Protein AF-A0A2V7V7Y6-F1 (afdb_monomer_lite)

Foldseek 3Di:
DDWQPACRVHWHFTKDKDWDWDQDPVRDTDIDIDIDTPDDTDDKDWDFDWDDVVPPLPDFQQQKWKAFQFQWWQQADLQRAGPPDTHGCPPHLNPRNDTDGQNPCLPPPDPSSVSQLGAFIKGFHPDDQDWDWGMKIAHPPVRDIDTDIDRARIWTKHQQNPQCQPDQDPPRDGGHGRSTIGTIRIYHGD

Radius of gyration: 17.43 Å; chains: 1; bounding box: 44×40×42 Å

Structure (mmCIF, N/CA/C/O backbone):
data_AF-A0A2V7V7Y6-F1
#
_entry.id   AF-A0A2V7V7Y6-F1
#
loop_
_atom_site.group_PDB
_atom_site.id
_atom_site.type_symbol
_atom_site.label_atom_id
_atom_site.label_alt_id
_atom_site.label_comp_id
_atom_site.label_asym_id
_atom_site.label_entity_id
_atom_site.label_seq_id
_atom_site.pdbx_PDB_ins_code
_atom_site.Cartn_x
_atom_site.Cartn_y
_atom_site.Cartn_z
_atom_site.occupancy
_atom_site.B_iso_or_equiv
_atom_site.auth_seq_id
_atom_site.auth_comp_id
_atom_site.auth_asym_id
_atom_site.auth_atom_id
_atom_site.pdbx_PDB_model_num
ATOM 1 N N . SER A 1 1 ? 6.329 14.271 -16.172 1.00 90.00 1 SER A N 1
ATOM 2 C CA . SER A 1 1 ? 7.284 13.216 -16.567 1.00 90.00 1 SER A CA 1
ATOM 3 C C . SER A 1 1 ? 8.603 13.475 -15.868 1.00 90.00 1 SER A C 1
ATOM 5 O O . SER A 1 1 ? 8.838 14.600 -15.442 1.00 90.00 1 SER A O 1
ATOM 7 N N . TYR A 1 2 ? 9.435 12.450 -15.736 1.00 97.00 2 TYR A N 1
ATOM 8 C CA . TYR A 1 2 ? 10.759 12.517 -15.129 1.00 97.00 2 TYR A CA 1
ATOM 9 C C . TYR A 1 2 ? 11.734 11.649 -15.934 1.00 97.00 2 TYR A C 1
ATOM 11 O O . TYR A 1 2 ? 11.319 10.694 -16.594 1.00 97.00 2 TYR A O 1
ATOM 19 N N . LEU A 1 3 ? 13.015 12.010 -15.919 1.00 98.25 3 LEU A N 1
ATOM 20 C CA . LEU A 1 3 ? 14.083 11.255 -16.560 1.00 98.25 3 LEU A CA 1
ATOM 21 C C . LEU A 1 3 ? 15.108 10.891 -15.491 1.00 98.25 3 LEU A C 1
ATOM 23 O O . LEU A 1 3 ? 15.910 11.743 -15.114 1.00 98.25 3 LEU A O 1
ATOM 27 N N . SER A 1 4 ? 15.072 9.640 -15.046 1.00 98.31 4 SER A N 1
ATOM 28 C CA . SER A 1 4 ? 16.100 9.087 -14.174 1.00 98.31 4 SER A CA 1
ATOM 29 C C . SER A 1 4 ? 17.333 8.783 -15.021 1.00 98.31 4 SER A C 1
ATOM 31 O O . SER A 1 4 ? 17.227 8.162 -16.089 1.00 98.31 4 SER A O 1
ATOM 33 N N . LYS A 1 5 ? 18.488 9.320 -14.630 1.00 98.38 5 LYS A N 1
ATOM 34 C CA . LYS A 1 5 ? 19.724 9.167 -15.412 1.00 98.38 5 LYS A CA 1
ATOM 35 C C . LYS A 1 5 ? 20.322 7.774 -15.207 1.00 98.38 5 LYS A C 1
ATOM 37 O O . LYS A 1 5 ? 20.123 7.153 -14.174 1.00 98.38 5 LYS A O 1
ATOM 42 N N . ASP A 1 6 ? 21.115 7.319 -16.176 1.00 98.56 6 ASP A N 1
ATOM 43 C CA . ASP A 1 6 ? 21.936 6.111 -16.014 1.00 98.56 6 ASP A CA 1
ATOM 44 C C . ASP A 1 6 ? 22.815 6.238 -14.759 1.00 98.56 6 ASP A C 1
ATOM 46 O O . ASP A 1 6 ? 23.549 7.220 -14.615 1.00 98.56 6 ASP A O 1
ATOM 50 N N . GLY A 1 7 ? 22.710 5.264 -13.855 1.00 98.25 7 GLY A N 1
ATOM 51 C CA . GLY A 1 7 ? 23.409 5.237 -12.571 1.00 98.25 7 GLY A CA 1
ATOM 52 C C . GLY A 1 7 ? 22.729 6.010 -11.435 1.00 98.25 7 GLY A C 1
ATOM 53 O O . GLY A 1 7 ? 23.297 6.070 -10.345 1.00 98.25 7 GLY A O 1
ATOM 54 N N . GLU A 1 8 ? 21.549 6.601 -11.640 1.00 98.50 8 GLU A N 1
ATOM 55 C CA . GLU A 1 8 ? 20.791 7.258 -10.568 1.00 98.50 8 GLU A CA 1
ATOM 56 C C . GLU A 1 8 ? 20.391 6.239 -9.493 1.00 98.50 8 GLU A C 1
ATOM 58 O O . GLU A 1 8 ? 19.834 5.189 -9.807 1.00 98.50 8 GLU A O 1
ATOM 63 N N . GLU A 1 9 ? 20.763 6.511 -8.237 1.00 97.94 9 GLU A N 1
ATOM 64 C CA . GLU A 1 9 ? 20.663 5.562 -7.111 1.00 97.94 9 GLU A CA 1
ATOM 65 C C . GLU A 1 9 ? 21.268 4.165 -7.404 1.00 97.94 9 GLU A C 1
ATOM 67 O O . GLU A 1 9 ? 20.937 3.178 -6.754 1.00 97.94 9 GLU A O 1
ATOM 72 N N . GLY A 1 10 ? 22.177 4.067 -8.386 1.00 98.38 10 GLY A N 1
ATOM 73 C CA . GLY A 1 10 ? 22.838 2.824 -8.795 1.00 98.38 10 GLY A CA 1
ATOM 74 C C . GLY A 1 10 ? 22.118 2.002 -9.874 1.00 98.38 10 GLY A C 1
ATOM 75 O O . GLY A 1 10 ? 22.662 0.982 -10.299 1.00 98.38 10 GLY A O 1
ATOM 76 N N . TYR A 1 11 ? 20.949 2.429 -10.363 1.00 98.44 11 TYR A N 1
ATOM 77 C CA . TYR A 1 11 ? 20.198 1.682 -11.379 1.00 98.44 11 TYR A CA 1
ATOM 78 C C . TYR A 1 11 ? 20.767 1.881 -12.795 1.00 98.44 11 TYR A C 1
ATOM 80 O O . TYR A 1 11 ? 21.106 3.003 -13.182 1.00 98.44 11 TYR A O 1
ATOM 88 N N . PRO A 1 12 ? 20.875 0.814 -13.611 1.00 98.44 12 PRO A N 1
ATOM 89 C CA . PRO A 1 12 ? 21.357 0.921 -14.981 1.00 98.44 12 PRO A CA 1
ATOM 90 C C . PRO A 1 12 ? 20.287 1.487 -15.920 1.00 98.44 12 PRO A C 1
ATOM 92 O O . PRO A 1 12 ? 19.101 1.189 -15.802 1.00 98.44 12 PRO A O 1
ATOM 95 N N . GLY A 1 13 ? 20.738 2.210 -16.938 1.00 98.25 13 GLY A N 1
ATOM 96 C CA . GLY A 1 13 ? 19.897 2.736 -18.004 1.00 98.25 13 GLY A CA 1
ATOM 97 C C . GLY A 1 13 ? 19.271 4.074 -17.652 1.00 98.25 13 GLY A C 1
ATOM 98 O O . GLY A 1 13 ? 19.031 4.414 -16.498 1.00 98.25 13 GLY A O 1
ATOM 99 N N . ARG A 1 14 ? 19.001 4.862 -18.684 1.00 98.38 14 ARG A N 1
ATOM 100 C CA . ARG A 1 14 ? 18.232 6.093 -18.552 1.00 98.38 14 ARG A CA 1
ATOM 101 C C . ARG A 1 14 ? 16.750 5.744 -18.664 1.00 98.38 14 ARG A C 1
ATOM 103 O O . ARG A 1 14 ? 16.278 5.393 -19.747 1.00 98.38 14 ARG A O 1
ATOM 110 N N . LEU A 1 15 ? 16.016 5.891 -17.566 1.00 98.62 15 LEU A N 1
ATOM 111 C CA . LEU A 1 15 ? 14.589 5.588 -17.479 1.00 98.62 15 LEU A CA 1
ATOM 112 C C . LEU A 1 15 ? 13.759 6.867 -17.640 1.00 98.62 15 LEU A C 1
ATOM 114 O O . LEU A 1 15 ? 13.799 7.766 -16.800 1.00 98.62 15 LEU A O 1
ATOM 118 N N . SER A 1 16 ? 12.964 6.954 -18.706 1.00 98.50 16 SER A N 1
ATOM 119 C CA . SER A 1 16 ? 11.926 7.980 -18.818 1.00 98.50 16 SER A CA 1
ATOM 120 C C . SER A 1 16 ? 10.637 7.456 -18.206 1.00 98.50 16 SER A C 1
ATOM 122 O O . SER A 1 16 ? 10.097 6.464 -18.689 1.00 98.50 16 SER A O 1
ATOM 124 N N . ALA A 1 17 ? 10.148 8.127 -17.165 1.00 98.25 17 ALA A N 1
ATOM 125 C CA . ALA A 1 17 ? 8.930 7.766 -16.455 1.00 98.25 17 ALA A CA 1
ATOM 126 C C . ALA A 1 17 ? 7.868 8.873 -16.552 1.00 98.25 17 ALA A C 1
ATOM 128 O O . ALA A 1 17 ? 8.150 10.080 -16.550 1.00 98.25 17 ALA A O 1
ATOM 129 N N . ARG A 1 18 ? 6.603 8.470 -16.610 1.00 98.25 18 ARG A N 1
ATOM 130 C CA . ARG A 1 18 ? 5.443 9.359 -16.584 1.00 98.25 18 ARG A CA 1
ATOM 131 C C . ARG A 1 18 ? 4.320 8.682 -15.817 1.00 98.25 18 ARG A C 1
ATOM 133 O O . ARG A 1 18 ? 3.982 7.546 -16.112 1.00 98.25 18 ARG A O 1
ATOM 140 N N . VAL A 1 19 ? 3.711 9.429 -14.906 1.00 98.06 19 VAL A N 1
ATOM 141 C CA . VAL A 1 19 ? 2.465 9.040 -14.247 1.00 98.06 19 VAL A CA 1
ATOM 142 C C . VAL A 1 19 ? 1.369 9.982 -14.723 1.00 98.06 19 VAL A C 1
ATOM 144 O O . VAL A 1 19 ? 1.588 11.197 -14.766 1.00 98.06 19 VAL A O 1
ATOM 147 N N . THR A 1 20 ? 0.227 9.428 -15.111 1.00 98.31 20 THR A N 1
ATOM 148 C CA . THR A 1 20 ? -0.980 10.195 -15.436 1.00 98.31 20 THR A CA 1
ATOM 149 C C . THR A 1 20 ? -1.992 9.980 -14.324 1.00 98.31 20 THR A C 1
ATOM 151 O O . THR A 1 20 ? -2.279 8.841 -13.978 1.00 98.31 20 THR A O 1
ATOM 154 N N . TYR A 1 21 ? -2.496 11.074 -13.759 1.00 98.19 21 TYR A N 1
ATOM 155 C CA . TYR A 1 21 ? -3.536 11.057 -12.736 1.00 98.19 21 TYR A CA 1
ATOM 156 C C . TYR A 1 21 ? -4.831 11.508 -13.401 1.00 98.19 21 TYR A C 1
ATOM 158 O O . TYR A 1 21 ? -4.884 12.624 -13.924 1.00 98.19 21 TYR A O 1
ATOM 166 N N . THR A 1 22 ? -5.854 10.659 -13.380 1.00 98.50 22 THR A N 1
ATOM 167 C CA . THR A 1 22 ? -7.158 10.962 -13.981 1.00 98.50 22 THR A CA 1
ATOM 168 C C . THR A 1 22 ? -8.236 10.860 -12.917 1.00 98.50 22 THR A C 1
ATOM 170 O O . THR A 1 22 ? -8.391 9.809 -12.308 1.00 98.50 22 THR A O 1
ATOM 173 N N . LEU A 1 23 ? -8.986 11.942 -12.711 1.00 98.44 23 LEU A N 1
ATOM 174 C CA . LEU A 1 23 ? -10.219 11.940 -11.927 1.00 98.44 23 LEU A CA 1
ATOM 175 C C . LEU A 1 23 ? -11.398 12.040 -12.895 1.00 98.44 23 LEU A C 1
ATOM 177 O O . LEU A 1 23 ? -11.364 12.878 -13.799 1.00 98.44 23 LEU A O 1
ATOM 181 N N . ASN A 1 24 ? -12.414 11.198 -12.725 1.00 96.56 24 ASN A N 1
ATOM 182 C CA . ASN A 1 24 ? -13.601 11.194 -13.581 1.00 96.56 24 ASN A CA 1
ATOM 183 C C . ASN A 1 24 ? -14.905 11.387 -12.785 1.00 96.56 24 ASN A C 1
ATOM 185 O O . ASN A 1 24 ? -14.905 11.371 -11.557 1.00 96.56 24 ASN A O 1
ATOM 189 N N . ASP A 1 25 ? -16.024 11.539 -13.499 1.00 97.62 25 ASP A N 1
ATOM 190 C CA . ASP A 1 25 ? -17.352 11.811 -12.921 1.00 97.62 25 ASP A CA 1
ATOM 191 C C . ASP A 1 25 ? -17.973 10.615 -12.166 1.00 97.62 25 ASP A C 1
ATOM 193 O O . ASP A 1 25 ? -19.108 10.698 -11.698 1.00 97.62 25 ASP A O 1
ATOM 197 N N . ARG A 1 26 ? -17.257 9.488 -12.064 1.00 97.06 26 ARG A N 1
ATOM 198 C CA . ARG A 1 26 ? -17.642 8.312 -11.265 1.00 97.06 26 ARG A CA 1
ATOM 199 C C . ARG A 1 26 ? -16.878 8.241 -9.938 1.00 97.06 26 ARG A C 1
ATOM 201 O O . ARG A 1 26 ? -16.880 7.191 -9.306 1.00 97.06 26 ARG A O 1
ATOM 208 N N . ASP A 1 27 ? -16.214 9.331 -9.546 1.00 96.44 27 ASP A N 1
ATOM 209 C CA . ASP A 1 27 ? -15.365 9.433 -8.351 1.00 96.44 27 ASP A CA 1
ATOM 210 C C . ASP A 1 27 ? -14.172 8.456 -8.347 1.00 96.44 27 ASP A C 1
ATOM 212 O O . ASP A 1 27 ? -13.637 8.092 -7.299 1.00 96.44 27 ASP A O 1
ATOM 216 N N . GLU A 1 28 ? -13.707 8.048 -9.531 1.00 97.69 28 GLU A N 1
ATOM 217 C CA . GLU A 1 28 ? -12.543 7.175 -9.679 1.00 97.69 28 GLU A CA 1
ATOM 218 C C . GLU A 1 28 ? -11.280 8.019 -9.899 1.00 97.69 28 GLU A C 1
ATOM 220 O O . GLU A 1 28 ? -11.209 8.821 -10.836 1.00 97.69 28 GLU A O 1
ATOM 225 N N . LEU A 1 29 ? -10.263 7.804 -9.061 1.00 98.31 29 LEU A N 1
ATOM 226 C CA . LEU A 1 29 ? -8.918 8.341 -9.253 1.00 98.31 29 LEU A CA 1
ATOM 227 C C . LEU A 1 29 ? -8.005 7.242 -9.808 1.00 98.31 29 LEU A C 1
ATOM 229 O O . LEU A 1 29 ? -7.625 6.323 -9.085 1.00 98.31 29 LEU A O 1
ATOM 233 N N . ALA A 1 30 ? -7.657 7.346 -11.088 1.00 97.94 30 ALA A N 1
ATOM 234 C CA . ALA A 1 30 ? -6.786 6.405 -11.783 1.00 97.94 30 ALA A CA 1
ATOM 235 C C . ALA A 1 30 ? -5.340 6.915 -11.860 1.00 97.94 30 ALA A C 1
ATOM 237 O O . ALA A 1 30 ? -5.102 8.115 -12.046 1.00 97.94 30 ALA A O 1
ATOM 238 N N . PHE A 1 31 ? -4.391 5.982 -11.763 1.00 98.00 31 PHE A N 1
ATOM 239 C CA . PHE A 1 31 ? -2.954 6.226 -11.865 1.00 98.00 31 PHE A CA 1
ATOM 240 C C . PHE A 1 31 ? -2.370 5.325 -12.954 1.00 98.00 31 PHE A C 1
ATOM 242 O O . PHE A 1 31 ? -2.239 4.119 -12.761 1.00 98.00 31 PHE A O 1
ATOM 249 N N . ASP A 1 32 ? -2.002 5.908 -14.092 1.00 98.12 32 ASP A N 1
ATOM 250 C CA . ASP A 1 32 ? -1.368 5.169 -15.185 1.00 98.12 32 ASP A CA 1
ATOM 251 C C . ASP A 1 32 ? 0.138 5.433 -15.200 1.00 98.12 32 ASP A C 1
ATOM 253 O O . ASP A 1 32 ? 0.585 6.564 -15.437 1.00 98.12 32 ASP A O 1
ATOM 257 N N . TYR A 1 33 ? 0.922 4.380 -14.978 1.00 98.06 33 TYR A N 1
ATOM 258 C CA . TYR A 1 33 ? 2.381 4.420 -14.972 1.00 98.06 33 TYR A CA 1
ATOM 259 C C . TYR A 1 33 ? 2.937 4.003 -16.331 1.00 98.06 33 TYR A C 1
ATOM 261 O O . TYR A 1 33 ? 2.632 2.937 -16.856 1.00 98.06 33 TYR A O 1
ATOM 269 N N . PHE A 1 34 ? 3.803 4.839 -16.894 1.00 98.00 34 PHE A N 1
ATOM 270 C CA . PHE A 1 34 ? 4.522 4.556 -18.129 1.00 98.00 34 PHE A CA 1
ATOM 271 C C . PHE A 1 34 ? 6.010 4.735 -17.891 1.00 98.00 34 PHE A C 1
ATOM 273 O O . PHE A 1 34 ? 6.430 5.789 -17.407 1.00 98.00 34 PHE A O 1
ATOM 280 N N . ALA A 1 35 ? 6.806 3.744 -18.280 1.00 97.94 35 ALA A N 1
ATOM 281 C CA . ALA A 1 35 ? 8.252 3.825 -18.198 1.00 97.94 35 ALA A CA 1
ATOM 282 C C . ALA A 1 35 ? 8.922 3.162 -19.410 1.00 97.94 35 ALA A C 1
ATOM 284 O O . ALA A 1 35 ? 8.478 2.120 -19.886 1.00 97.94 35 ALA A O 1
ATOM 285 N N . THR A 1 36 ? 9.996 3.769 -19.912 1.00 98.19 36 THR A N 1
ATOM 286 C CA . THR A 1 36 ? 10.846 3.211 -20.977 1.00 98.19 36 THR A CA 1
ATOM 287 C C . THR A 1 36 ? 12.310 3.435 -20.635 1.00 98.19 36 THR A C 1
ATOM 289 O O . THR A 1 36 ? 12.661 4.521 -20.172 1.00 98.19 36 THR A O 1
ATOM 292 N N . THR A 1 37 ? 13.160 2.450 -20.905 1.00 98.50 37 THR A N 1
ATOM 293 C CA . THR A 1 37 ? 14.597 2.471 -20.592 1.00 98.50 37 THR A CA 1
ATOM 294 C C . THR A 1 37 ? 15.430 2.087 -21.815 1.00 98.50 37 THR A C 1
ATOM 296 O O . THR A 1 37 ? 14.940 1.389 -22.703 1.00 98.50 37 THR A O 1
ATOM 299 N N . ASP A 1 38 ? 16.687 2.532 -21.865 1.00 98.31 38 ASP A N 1
ATOM 300 C CA . ASP A 1 38 ? 17.665 2.141 -22.891 1.00 98.31 38 ASP A CA 1
ATOM 301 C C . ASP A 1 38 ? 18.598 0.989 -22.474 1.00 98.31 38 ASP A C 1
ATOM 303 O O . ASP A 1 38 ? 19.384 0.509 -23.293 1.00 98.31 38 ASP A O 1
ATOM 307 N N . LYS A 1 39 ? 18.480 0.491 -21.237 1.00 98.44 39 LYS A N 1
ATOM 308 C CA . LYS A 1 39 ? 19.145 -0.732 -20.756 1.00 98.44 39 LYS A CA 1
ATOM 309 C C . LYS A 1 39 ? 18.188 -1.565 -19.906 1.00 98.44 39 LYS A C 1
ATOM 311 O O . LYS A 1 39 ? 17.261 -1.023 -19.310 1.00 98.44 39 LYS A O 1
ATOM 316 N N . ALA A 1 40 ? 18.435 -2.872 -19.816 1.00 98.50 40 ALA A N 1
ATOM 317 C CA . ALA A 1 40 ? 17.709 -3.731 -18.884 1.00 98.50 40 ALA A CA 1
ATOM 318 C C . ALA A 1 40 ? 17.870 -3.200 -17.450 1.00 98.50 40 ALA A C 1
ATOM 320 O O . ALA A 1 40 ? 18.994 -2.997 -16.993 1.00 98.50 40 ALA A O 1
ATOM 321 N N . THR A 1 41 ? 16.747 -2.953 -16.778 1.00 98.38 41 THR A N 1
ATOM 322 C CA . THR A 1 41 ? 16.692 -2.392 -15.427 1.00 98.38 41 THR A CA 1
ATOM 323 C C . THR A 1 41 ? 15.390 -2.834 -14.760 1.00 98.38 41 THR A C 1
ATOM 325 O O . THR A 1 41 ? 14.375 -2.939 -15.459 1.00 98.38 41 THR A O 1
ATOM 328 N N . PRO A 1 42 ? 15.385 -3.143 -13.455 1.00 97.88 42 PRO A N 1
ATOM 329 C CA . PRO A 1 42 ? 14.142 -3.380 -12.737 1.00 97.88 42 PRO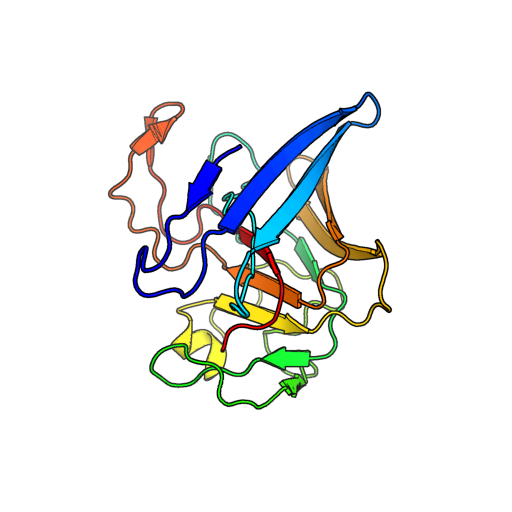 A CA 1
ATOM 330 C C . PRO A 1 42 ? 13.345 -2.075 -12.620 1.00 97.88 42 PRO A C 1
ATOM 332 O O . PRO A 1 42 ? 13.908 -0.997 -12.438 1.00 97.88 42 PRO A O 1
ATOM 335 N N . VAL A 1 43 ? 12.020 -2.171 -12.719 1.00 98.12 43 VAL A N 1
ATOM 336 C CA . VAL A 1 43 ? 11.101 -1.044 -12.525 1.00 98.12 43 VAL A CA 1
ATOM 337 C C . VAL A 1 43 ? 9.888 -1.560 -11.767 1.00 98.12 43 VAL A C 1
ATOM 339 O O . VAL A 1 43 ? 9.234 -2.492 -12.223 1.00 98.12 43 VAL A O 1
ATOM 342 N N . ASN A 1 44 ? 9.588 -0.941 -10.631 1.00 98.12 44 ASN A N 1
ATOM 343 C CA . ASN A 1 44 ? 8.396 -1.21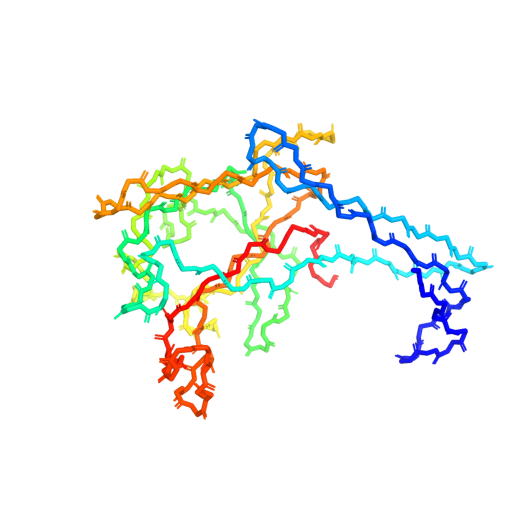8 -9.841 1.00 98.12 44 ASN A CA 1
ATOM 344 C C . ASN A 1 44 ? 7.900 0.117 -9.276 1.00 98.12 44 ASN A C 1
ATOM 346 O O . ASN A 1 44 ? 8.574 0.726 -8.446 1.00 98.12 44 ASN A O 1
ATOM 350 N N . LEU A 1 45 ? 6.799 0.640 -9.815 1.00 98.19 45 LEU A N 1
ATOM 351 C CA . LEU A 1 45 ? 6.282 1.968 -9.480 1.00 98.19 45 LEU A CA 1
ATOM 352 C C . LEU A 1 45 ? 4.955 1.820 -8.749 1.00 98.19 45 LEU A C 1
ATOM 354 O O . LEU A 1 45 ? 4.115 1.026 -9.152 1.00 98.19 45 LEU A O 1
ATOM 358 N N . THR A 1 46 ? 4.754 2.626 -7.711 1.00 98.44 46 THR A N 1
ATOM 359 C CA . THR A 1 46 ? 3.532 2.594 -6.904 1.00 98.44 46 THR A CA 1
ATOM 360 C C . THR A 1 46 ? 3.155 3.990 -6.407 1.00 98.44 46 THR A C 1
ATOM 362 O O . THR A 1 46 ? 3.743 5.001 -6.814 1.00 98.44 46 THR A O 1
ATOM 365 N N . GLN A 1 47 ? 2.137 4.075 -5.557 1.00 97.50 47 GLN A N 1
ATOM 366 C CA . GLN A 1 47 ? 1.705 5.291 -4.888 1.00 97.50 47 GLN A CA 1
ATOM 367 C C . GLN A 1 47 ? 1.600 5.040 -3.382 1.00 97.50 47 GLN A C 1
ATOM 369 O O . GLN A 1 47 ? 0.852 4.179 -2.936 1.00 97.50 47 GLN A O 1
ATOM 374 N N . HIS A 1 48 ? 2.319 5.840 -2.594 1.00 98.06 48 HIS A N 1
ATOM 375 C CA . HIS A 1 48 ? 2.435 5.646 -1.147 1.00 98.06 48 HIS A CA 1
ATOM 376 C C . HIS A 1 48 ? 1.513 6.596 -0.347 1.00 98.06 48 HIS A C 1
ATOM 378 O O . HIS A 1 48 ? 1.934 7.258 0.609 1.00 98.06 48 HIS A O 1
ATOM 384 N N . SER A 1 49 ? 0.247 6.737 -0.758 1.00 97.75 49 SER A N 1
ATOM 385 C CA . SER A 1 49 ? -0.744 7.507 0.009 1.00 97.75 49 SER A CA 1
ATOM 386 C C . SER A 1 49 ? -1.108 6.792 1.291 1.00 97.75 49 SER A C 1
ATOM 388 O O . SER A 1 49 ? -1.418 5.605 1.298 1.00 97.75 49 SER A O 1
ATOM 390 N N . TYR A 1 50 ? -1.205 7.585 2.351 1.00 97.88 50 TYR A N 1
ATOM 391 C CA . TYR A 1 50 ? -1.848 7.177 3.583 1.00 97.88 50 TYR A CA 1
ATOM 392 C C . TYR A 1 50 ? -3.319 7.573 3.532 1.00 97.88 50 TYR A C 1
ATOM 394 O O . TYR A 1 50 ? -3.656 8.758 3.446 1.00 97.88 50 TYR A O 1
ATOM 402 N N . PHE A 1 51 ? -4.195 6.583 3.625 1.00 98.25 51 PHE A N 1
ATOM 403 C CA . PHE A 1 51 ? -5.634 6.768 3.699 1.00 98.25 51 PHE A CA 1
ATOM 404 C C . PHE A 1 51 ? -6.116 6.734 5.149 1.00 98.25 51 PHE A C 1
ATOM 406 O O . PHE A 1 51 ? -5.625 5.977 5.984 1.00 98.25 51 PHE A O 1
ATOM 413 N N . ASN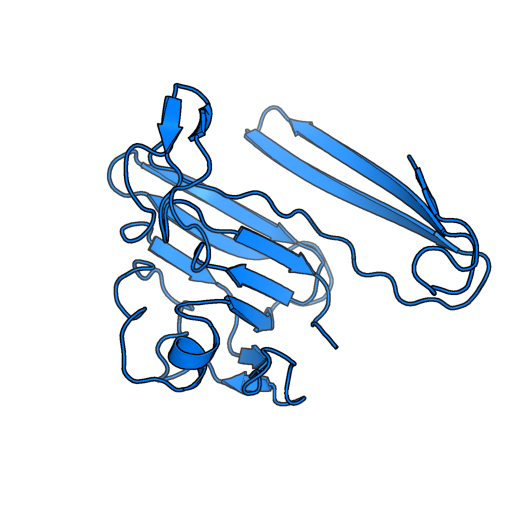 A 1 52 ? -7.122 7.558 5.436 1.00 98.00 52 ASN A N 1
ATOM 414 C CA . ASN A 1 52 ? -7.921 7.493 6.654 1.00 98.00 52 ASN A CA 1
ATOM 415 C C . ASN A 1 52 ? -9.341 7.966 6.322 1.00 98.00 52 ASN A C 1
ATOM 417 O O . ASN A 1 52 ? -9.608 9.167 6.213 1.00 98.00 52 ASN A O 1
ATOM 421 N N . LEU A 1 53 ? -10.253 7.010 6.137 1.00 98.12 53 LEU A N 1
ATOM 422 C CA . LEU A 1 53 ? -11.604 7.302 5.646 1.00 98.12 53 LEU A CA 1
ATOM 423 C C . LEU A 1 53 ? -12.534 7.926 6.703 1.00 98.12 53 LEU A C 1
ATOM 425 O O . LEU A 1 53 ? -13.610 8.393 6.342 1.00 98.12 53 LEU A O 1
ATOM 429 N N . VAL A 1 54 ? -12.118 8.040 7.974 1.00 96.00 54 VAL A N 1
ATOM 430 C CA . VAL A 1 54 ? -12.871 8.844 8.963 1.00 96.00 54 VAL A CA 1
ATOM 431 C C . VAL A 1 54 ? -12.868 10.324 8.549 1.00 96.00 54 VAL A C 1
ATOM 433 O O . VAL A 1 54 ? -13.827 11.067 8.788 1.00 96.00 54 VAL A O 1
ATOM 436 N N . GLY A 1 55 ? -11.815 10.744 7.840 1.00 88.50 55 GLY A N 1
ATOM 437 C CA . GLY A 1 55 ? -11.599 12.108 7.375 1.00 88.50 55 GLY A CA 1
ATOM 438 C C . GLY A 1 55 ? -10.867 12.963 8.410 1.00 88.50 55 GLY A C 1
ATOM 439 O O . GLY A 1 55 ? -11.122 12.873 9.612 1.00 88.50 55 GLY A O 1
ATOM 440 N N . ASP A 1 56 ? -9.949 13.806 7.925 1.00 87.00 56 ASP A N 1
ATOM 441 C CA . ASP A 1 56 ? -9.121 14.717 8.738 1.00 87.00 56 ASP A CA 1
ATOM 442 C C . ASP A 1 56 ? -8.338 14.010 9.864 1.00 87.00 56 ASP A C 1
ATOM 444 O O . ASP A 1 56 ? -8.068 14.605 10.901 1.00 87.00 56 ASP A O 1
ATOM 448 N N . ALA A 1 57 ? -8.019 12.719 9.695 1.00 89.94 57 ALA A N 1
ATOM 449 C CA . ALA A 1 57 ? -7.271 11.909 10.663 1.00 89.94 57 ALA A CA 1
ATOM 450 C C . ALA A 1 57 ? -7.749 12.086 12.124 1.00 89.94 57 ALA A C 1
ATOM 452 O O . ALA A 1 57 ? -6.950 12.190 13.058 1.00 89.94 57 ALA A O 1
ATOM 453 N N . LYS A 1 58 ? -9.074 12.175 12.328 1.00 90.81 58 LYS A N 1
ATOM 454 C CA . LYS A 1 58 ? -9.684 12.439 13.647 1.00 90.81 58 LYS A CA 1
ATOM 455 C C . LYS A 1 58 ? -9.408 11.333 14.670 1.00 90.81 58 LYS A C 1
ATOM 457 O O . LYS A 1 58 ? -9.415 11.605 15.869 1.00 90.81 58 LYS A O 1
ATOM 462 N N . ARG A 1 59 ? -9.176 10.110 14.195 1.00 94.81 59 ARG A N 1
ATOM 463 C CA . ARG A 1 59 ? -8.840 8.907 14.966 1.00 94.81 59 ARG A CA 1
ATOM 464 C C . ARG A 1 59 ? -8.007 7.956 14.101 1.00 94.81 59 ARG A C 1
ATOM 466 O O . ARG A 1 59 ? -7.835 8.219 12.911 1.00 94.81 59 ARG A O 1
ATOM 473 N N . ASP A 1 60 ? -7.502 6.888 14.708 1.00 97.44 60 ASP A N 1
ATOM 474 C CA . ASP A 1 60 ? -6.796 5.810 14.011 1.00 97.44 60 ASP A CA 1
ATOM 475 C C . ASP A 1 60 ? -7.681 5.058 12.998 1.00 97.44 60 ASP A C 1
ATOM 477 O O . ASP A 1 60 ? -8.881 5.313 12.876 1.00 97.44 60 ASP A O 1
ATOM 481 N N . VAL A 1 61 ? -7.054 4.153 12.244 1.00 98.44 61 VAL A N 1
ATOM 482 C CA . VAL A 1 61 ? -7.697 3.362 11.184 1.00 98.44 61 VAL A CA 1
ATOM 483 C C . VAL A 1 61 ? -8.115 1.958 11.627 1.00 98.44 61 VAL A C 1
ATOM 485 O O . VAL A 1 61 ? -8.405 1.103 10.796 1.00 98.44 61 VAL A O 1
ATOM 488 N N . LEU A 1 62 ? -8.104 1.668 12.931 1.00 98.62 62 LEU A N 1
ATOM 489 C CA . LEU A 1 62 ? -8.245 0.291 13.414 1.00 98.62 62 LEU A CA 1
ATOM 490 C C . LEU A 1 62 ? -9.656 -0.283 13.233 1.00 98.62 62 LEU A C 1
ATOM 492 O O . LEU A 1 62 ? -9.794 -1.501 13.127 1.00 98.62 62 LEU A O 1
ATOM 496 N N . ASP A 1 63 ? -10.669 0.578 13.147 1.00 98.62 63 ASP A N 1
ATOM 497 C CA . ASP A 1 63 ? -12.066 0.188 12.914 1.00 98.62 63 ASP A CA 1
ATOM 498 C C . ASP A 1 63 ? -12.419 0.069 11.420 1.00 98.62 63 ASP A C 1
ATOM 500 O O . ASP A 1 63 ? -13.530 -0.343 11.091 1.00 98.62 63 ASP A O 1
ATOM 504 N N . HIS A 1 64 ? -11.515 0.431 10.500 1.00 98.88 64 HIS A N 1
ATOM 505 C CA . HIS A 1 64 ? -11.747 0.220 9.071 1.00 98.88 64 HIS A CA 1
ATOM 506 C C . HIS A 1 64 ? -11.797 -1.273 8.769 1.00 98.88 64 HIS A C 1
ATOM 508 O O . HIS A 1 64 ? -10.890 -2.014 9.140 1.00 98.88 64 HIS A O 1
ATOM 514 N N . GLU A 1 65 ? -12.829 -1.707 8.057 1.00 98.94 65 GLU A N 1
ATOM 515 C CA . GLU A 1 65 ? -12.977 -3.082 7.596 1.00 98.94 65 GLU A CA 1
ATOM 516 C C . GLU A 1 65 ? -12.255 -3.254 6.264 1.00 98.94 65 GLU A C 1
ATOM 518 O O . GLU A 1 65 ? -12.618 -2.631 5.266 1.00 98.94 65 GLU A O 1
ATOM 523 N N . LEU A 1 66 ? -11.230 -4.100 6.255 1.00 98.94 66 LEU A N 1
ATOM 524 C CA . LEU A 1 66 ? -10.400 -4.400 5.099 1.00 98.94 66 LEU A CA 1
ATOM 525 C C . LEU A 1 66 ? -10.781 -5.760 4.512 1.00 98.94 66 LEU A C 1
ATOM 527 O O . LEU A 1 66 ? -10.959 -6.738 5.239 1.00 98.94 66 LEU A O 1
ATOM 531 N N . LEU A 1 67 ? -10.856 -5.810 3.188 1.00 98.88 67 LEU A N 1
ATOM 532 C CA . LEU A 1 67 ? -10.871 -7.020 2.380 1.00 98.88 67 LEU A CA 1
ATOM 533 C C . LEU A 1 67 ? -9.725 -6.948 1.369 1.00 98.88 67 LEU A C 1
ATOM 535 O O . LEU A 1 67 ? -9.545 -5.909 0.734 1.00 98.88 67 LEU A O 1
ATOM 539 N N . ILE A 1 68 ? -8.995 -8.048 1.189 1.00 98.88 68 ILE A N 1
ATOM 540 C CA . ILE A 1 68 ? -7.977 -8.217 0.142 1.00 98.88 68 ILE A CA 1
ATOM 541 C C . ILE A 1 68 ? -8.226 -9.552 -0.567 1.00 98.88 68 ILE A C 1
ATOM 543 O O . ILE A 1 68 ? -8.330 -10.589 0.093 1.00 98.88 68 ILE A O 1
ATOM 547 N N . ASP A 1 69 ? -8.298 -9.540 -1.901 1.00 98.00 69 ASP A N 1
ATOM 548 C CA . ASP A 1 69 ? -8.426 -10.761 -2.712 1.00 98.00 69 ASP A CA 1
ATOM 549 C C . ASP A 1 69 ? -7.062 -11.446 -2.907 1.00 98.00 69 ASP A C 1
ATOM 551 O O . ASP A 1 69 ? -6.445 -11.396 -3.974 1.00 98.00 69 ASP A O 1
ATOM 555 N N . ALA A 1 70 ? -6.569 -12.056 -1.829 1.00 98.62 70 ALA A N 1
ATOM 556 C CA . ALA A 1 70 ? -5.290 -12.751 -1.796 1.00 98.62 70 ALA A CA 1
ATOM 557 C C . ALA A 1 70 ? -5.350 -13.993 -0.900 1.00 98.62 70 ALA A C 1
ATOM 559 O O . ALA A 1 70 ? -5.715 -13.915 0.273 1.00 98.62 70 ALA A O 1
ATOM 560 N N . ASP A 1 71 ? -4.928 -15.143 -1.431 1.00 98.75 71 ASP A N 1
ATOM 561 C CA . ASP A 1 71 ? -4.760 -16.375 -0.649 1.00 98.75 71 ASP A CA 1
ATOM 562 C C . ASP A 1 71 ? -3.367 -16.505 -0.018 1.00 98.75 71 ASP A C 1
ATOM 564 O O . ASP A 1 71 ? -3.138 -17.389 0.817 1.00 98.75 71 ASP A O 1
ATOM 568 N N . ARG A 1 72 ? -2.414 -15.655 -0.421 1.00 98.81 72 ARG A N 1
ATOM 569 C CA . ARG A 1 72 ? -1.018 -15.715 0.023 1.00 98.81 72 ARG A CA 1
ATOM 570 C C . ARG A 1 72 ? -0.423 -14.330 0.247 1.00 98.81 72 ARG A C 1
ATOM 572 O O . ARG A 1 72 ? -0.919 -13.337 -0.272 1.00 98.81 72 ARG A O 1
ATOM 579 N N . PHE A 1 73 ? 0.682 -14.286 0.974 1.00 98.81 73 PHE A N 1
ATOM 580 C CA . PHE A 1 73 ? 1.517 -13.101 1.149 1.00 98.81 73 PHE A CA 1
ATOM 581 C C . PHE A 1 73 ? 2.999 -13.487 1.070 1.00 98.81 73 PHE A C 1
ATOM 583 O O . PHE A 1 73 ? 3.357 -14.658 1.225 1.00 98.81 73 PHE A O 1
ATOM 590 N N . THR A 1 74 ? 3.871 -12.518 0.811 1.00 98.50 74 THR A N 1
ATOM 591 C CA . THR A 1 74 ? 5.325 -12.723 0.846 1.00 98.50 74 THR A CA 1
ATOM 592 C C . THR A 1 74 ? 5.804 -12.665 2.292 1.00 98.50 74 THR A C 1
ATOM 594 O O . THR A 1 74 ? 5.817 -11.591 2.894 1.00 98.50 74 THR A O 1
ATOM 597 N N . ALA A 1 75 ? 6.187 -13.808 2.863 1.00 98.06 75 ALA A N 1
ATOM 598 C CA . ALA A 1 75 ? 6.692 -13.847 4.230 1.00 98.06 75 ALA A CA 1
ATOM 599 C C . ALA A 1 75 ? 8.054 -13.151 4.309 1.00 98.06 75 ALA A C 1
ATOM 601 O O . ALA A 1 75 ? 8.952 -13.470 3.527 1.00 98.06 75 ALA A O 1
ATOM 602 N N . VAL A 1 76 ? 8.217 -12.242 5.265 1.00 98.06 76 VAL A N 1
ATOM 603 C CA . VAL A 1 76 ? 9.437 -11.443 5.445 1.00 98.06 76 VAL A CA 1
ATOM 604 C C . VAL A 1 76 ? 10.285 -11.967 6.587 1.00 98.06 76 VAL A C 1
ATOM 606 O O . VAL A 1 76 ? 9.745 -12.598 7.495 1.00 98.06 76 VAL A O 1
ATOM 609 N N . ASP A 1 77 ? 11.591 -11.715 6.561 1.00 96.31 77 ASP A N 1
ATOM 610 C CA . ASP A 1 77 ? 12.547 -12.039 7.618 1.00 96.31 77 ASP A CA 1
ATOM 611 C C . ASP A 1 77 ? 12.620 -10.963 8.726 1.00 96.31 77 ASP A C 1
ATOM 613 O O . ASP A 1 77 ? 11.788 -10.059 8.810 1.00 96.31 77 ASP A O 1
ATOM 617 N N . ALA A 1 78 ? 13.596 -11.071 9.636 1.00 94.69 78 ALA A N 1
ATOM 618 C CA . ALA A 1 78 ? 13.767 -10.119 10.739 1.00 94.69 78 ALA A CA 1
ATOM 619 C C . ALA A 1 78 ? 14.163 -8.694 10.294 1.00 94.69 78 ALA A C 1
ATOM 621 O O . ALA A 1 78 ? 14.116 -7.777 11.111 1.00 94.69 78 ALA A O 1
ATOM 622 N N . THR A 1 79 ? 14.551 -8.519 9.031 1.00 93.06 79 THR A N 1
ATOM 623 C CA . THR A 1 79 ? 14.909 -7.243 8.400 1.00 93.06 79 THR A CA 1
ATOM 624 C C . THR A 1 79 ? 13.840 -6.731 7.433 1.00 93.06 79 THR A C 1
ATOM 626 O O . THR A 1 79 ? 14.078 -5.741 6.751 1.00 93.06 79 THR A O 1
ATOM 629 N N . LEU A 1 80 ? 12.657 -7.362 7.414 1.00 92.25 80 LEU A N 1
ATOM 630 C CA . LEU A 1 80 ? 11.542 -7.073 6.501 1.00 92.25 80 LEU A CA 1
ATOM 631 C C . LEU A 1 80 ? 11.824 -7.397 5.024 1.00 92.25 80 LEU A C 1
ATOM 633 O O . LEU A 1 80 ? 11.076 -6.969 4.148 1.00 92.25 80 LEU A O 1
ATOM 637 N N . ILE A 1 81 ? 12.846 -8.210 4.741 1.00 95.25 81 ILE A N 1
ATOM 638 C CA . ILE A 1 81 ? 13.128 -8.687 3.385 1.00 95.25 81 ILE A CA 1
ATOM 639 C C . ILE A 1 81 ? 12.335 -9.973 3.121 1.00 95.25 81 ILE A C 1
ATOM 641 O O . ILE A 1 81 ? 12.324 -10.864 3.982 1.00 95.25 81 ILE A O 1
ATOM 645 N N . PRO A 1 82 ? 11.643 -10.108 1.974 1.00 95.19 82 PRO A N 1
ATOM 646 C CA . PRO A 1 82 ? 10.966 -11.345 1.612 1.00 95.19 82 PRO A CA 1
ATOM 647 C C . PRO A 1 82 ? 11.899 -12.555 1.619 1.00 95.19 82 PRO A C 1
ATOM 649 O O . PRO A 1 82 ? 12.987 -12.563 1.065 1.00 95.19 82 PRO A O 1
ATOM 652 N N . THR A 1 83 ? 11.430 -13.641 2.216 1.00 95.44 83 THR A N 1
ATOM 653 C CA . THR A 1 83 ? 12.165 -14.913 2.320 1.00 95.44 83 THR A CA 1
ATOM 654 C C . THR A 1 83 ? 12.125 -15.748 1.032 1.00 95.44 83 THR A C 1
ATOM 656 O O . THR A 1 83 ? 12.635 -16.866 1.003 1.00 95.44 83 THR A O 1
ATOM 659 N N . GLY A 1 84 ? 11.431 -15.265 -0.006 1.00 95.19 84 GLY A N 1
ATOM 660 C CA . GLY A 1 84 ? 11.042 -16.036 -1.193 1.00 95.19 84 GLY A CA 1
ATOM 661 C C . GLY A 1 84 ? 9.840 -16.971 -0.980 1.00 95.19 84 GLY A C 1
ATOM 662 O O . GLY A 1 84 ? 9.370 -17.604 -1.926 1.00 95.19 84 GLY A O 1
ATOM 663 N N . VAL A 1 85 ? 9.304 -17.067 0.244 1.00 97.62 85 VAL A N 1
ATOM 664 C CA . VAL A 1 85 ? 8.145 -17.916 0.558 1.00 97.62 85 VAL A CA 1
ATOM 665 C C . VAL A 1 85 ? 6.837 -17.150 0.361 1.00 97.62 85 VAL A C 1
ATOM 667 O O . VAL A 1 85 ? 6.587 -16.137 1.014 1.00 97.62 85 VAL A O 1
ATOM 670 N N . LEU A 1 86 ? 5.957 -17.697 -0.483 1.00 98.31 86 LEU A N 1
ATOM 671 C CA . LEU A 1 86 ? 4.561 -17.264 -0.597 1.00 98.31 86 LEU A CA 1
ATOM 672 C C . LEU A 1 86 ? 3.702 -18.054 0.399 1.00 98.31 86 LEU A C 1
ATOM 674 O O . LEU A 1 86 ? 3.216 -19.146 0.085 1.00 98.31 86 LEU A O 1
ATOM 678 N N . ALA A 1 87 ? 3.561 -17.527 1.613 1.00 98.50 87 ALA A N 1
ATOM 679 C CA . ALA A 1 87 ? 2.858 -18.182 2.711 1.00 98.50 87 ALA A CA 1
ATOM 680 C C . ALA A 1 87 ? 1.332 -18.019 2.575 1.00 98.50 87 ALA A C 1
ATOM 682 O O . ALA A 1 87 ? 0.875 -16.967 2.127 1.00 98.50 87 ALA A O 1
ATOM 683 N N . PRO A 1 88 ? 0.522 -19.032 2.939 1.00 98.69 88 PRO A N 1
ATOM 684 C CA . PRO A 1 88 ? -0.933 -18.916 2.906 1.00 98.69 88 PRO A CA 1
ATOM 685 C C . PRO A 1 88 ? -1.430 -17.935 3.972 1.00 98.69 88 PRO A C 1
ATOM 687 O O . PRO A 1 88 ? -0.924 -17.929 5.092 1.00 98.69 88 PRO A O 1
ATOM 690 N N . VAL A 1 89 ? -2.471 -17.157 3.662 1.00 98.81 89 VAL A N 1
ATOM 691 C CA . VAL A 1 89 ? -3.126 -16.309 4.675 1.00 98.81 89 VAL A CA 1
ATOM 692 C C . VA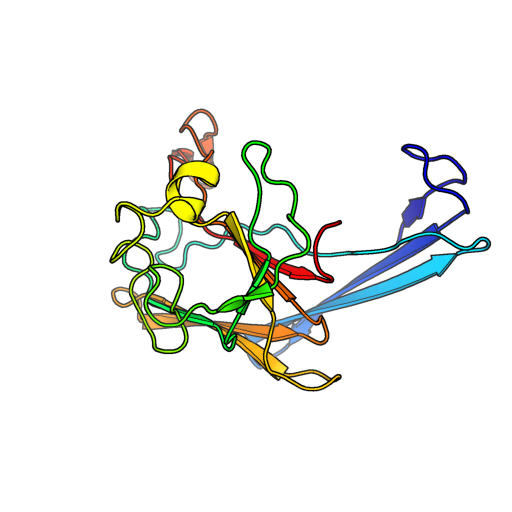L A 1 89 ? -4.037 -17.119 5.599 1.00 98.81 89 VAL A C 1
ATOM 694 O O . VAL A 1 89 ? -4.252 -16.730 6.746 1.00 98.81 89 VAL A O 1
ATOM 697 N N . GLN A 1 90 ? -4.565 -18.254 5.124 1.00 98.62 90 GLN A N 1
ATOM 698 C CA . GLN A 1 90 ? -5.543 -19.065 5.851 1.00 98.62 90 GLN A CA 1
ATOM 699 C C . GLN A 1 90 ? -5.053 -19.450 7.251 1.00 98.62 90 GLN A C 1
ATOM 701 O O . GLN A 1 90 ? -3.995 -20.052 7.412 1.00 98.62 90 GLN A O 1
ATOM 706 N N . GLY A 1 91 ? -5.878 -19.158 8.259 1.00 97.94 91 GLY A N 1
ATOM 707 C CA . GLY A 1 91 ? -5.569 -19.480 9.654 1.00 97.94 91 GLY A CA 1
ATOM 708 C C . GLY A 1 91 ? -4.545 -18.547 10.303 1.00 97.94 91 GLY A C 1
ATOM 709 O O . GLY A 1 91 ? -4.144 -18.801 11.435 1.00 97.94 91 GLY A O 1
ATOM 710 N N . THR A 1 92 ? -4.148 -17.470 9.621 1.00 98.62 92 THR A N 1
ATOM 711 C CA . THR A 1 92 ? -3.244 -16.443 10.152 1.00 98.62 92 THR A CA 1
ATOM 712 C C . THR A 1 92 ? -3.995 -15.126 10.401 1.00 98.62 92 THR A C 1
ATOM 714 O O . THR A 1 92 ? -5.087 -14.909 9.856 1.00 98.62 92 THR A O 1
ATOM 717 N N . PRO A 1 93 ? -3.420 -14.193 11.179 1.00 98.69 93 PRO A N 1
ATOM 718 C CA . PRO A 1 93 ? -3.970 -12.847 11.324 1.00 98.69 93 PRO A CA 1
ATOM 719 C C . PRO A 1 93 ? -4.082 -12.062 10.013 1.00 98.69 93 PRO A C 1
ATOM 721 O O . PRO A 1 93 ? -4.871 -11.124 9.954 1.00 98.69 93 PRO A O 1
ATOM 724 N N . LEU A 1 94 ? -3.331 -12.450 8.976 1.00 98.75 94 LEU A N 1
ATOM 725 C CA . LEU A 1 94 ? -3.316 -11.799 7.668 1.00 98.75 94 LEU A CA 1
ATOM 726 C C . LEU A 1 94 ? -4.501 -12.218 6.774 1.00 98.75 94 LEU A C 1
ATOM 728 O O . LEU A 1 94 ? -4.618 -11.733 5.655 1.00 98.75 94 LEU A O 1
ATOM 732 N N . ASP A 1 95 ? -5.397 -13.103 7.228 1.00 98.81 95 ASP A N 1
ATOM 733 C CA . ASP A 1 95 ? -6.567 -13.516 6.441 1.00 98.81 95 ASP A CA 1
ATOM 734 C C . ASP A 1 95 ? -7.646 -12.418 6.363 1.00 98.81 95 ASP A C 1
ATOM 736 O O . ASP A 1 95 ? -8.551 -12.354 7.206 1.00 98.81 95 ASP A O 1
ATOM 740 N N . PHE A 1 96 ? -7.537 -11.579 5.328 1.00 98.88 96 PHE A N 1
ATOM 741 C CA . PHE A 1 96 ? -8.488 -10.530 4.934 1.00 98.88 96 PHE A CA 1
ATOM 742 C C . PHE A 1 96 ? -9.356 -10.921 3.726 1.00 98.88 96 PHE A C 1
ATOM 744 O O . PHE A 1 96 ? -9.923 -10.056 3.063 1.00 98.88 96 PHE A O 1
ATOM 751 N N . ARG A 1 97 ? -9.508 -12.217 3.416 1.00 98.69 97 ARG A N 1
ATOM 752 C CA . ARG A 1 97 ? -10.356 -12.660 2.285 1.00 98.69 97 ARG A CA 1
ATOM 753 C C . ARG A 1 97 ? -11.843 -12.368 2.501 1.00 98.69 97 ARG A C 1
ATOM 755 O O . ARG A 1 97 ? -12.632 -12.344 1.562 1.00 98.69 97 ARG A O 1
ATOM 762 N N . THR A 1 98 ? -12.226 -12.126 3.750 1.00 98.50 98 THR A N 1
ATOM 763 C CA . THR A 1 98 ? -13.520 -11.564 4.149 1.00 98.50 98 THR A CA 1
ATOM 764 C C . THR A 1 98 ? -13.296 -10.224 4.849 1.00 98.50 98 THR A C 1
ATOM 766 O O . THR A 1 98 ? -12.248 -10.079 5.482 1.00 98.50 98 THR A O 1
ATOM 769 N N . PRO A 1 99 ? -14.263 -9.285 4.830 1.00 98.62 99 PRO A N 1
ATOM 770 C CA . PRO A 1 99 ? -14.105 -7.996 5.500 1.00 98.62 99 PRO A CA 1
ATOM 771 C C . PRO A 1 99 ? -13.849 -8.172 7.000 1.00 98.62 99 PRO A C 1
ATOM 773 O O . PRO A 1 99 ? -14.648 -8.794 7.702 1.00 98.62 99 PRO A O 1
ATOM 776 N N . ILE A 1 100 ? -12.723 -7.650 7.486 1.00 98.69 100 ILE A N 1
ATOM 777 C CA . ILE A 1 100 ? -12.312 -7.706 8.894 1.00 98.69 100 ILE A CA 1
ATOM 778 C C . ILE A 1 100 ? -11.728 -6.351 9.289 1.00 98.69 100 ILE A C 1
ATOM 780 O O . ILE A 1 100 ? -10.944 -5.768 8.542 1.00 98.69 100 ILE A O 1
ATOM 784 N N . ALA A 1 101 ? -12.085 -5.853 10.475 1.00 98.88 101 ALA A N 1
ATOM 785 C CA . ALA A 1 101 ? -11.495 -4.629 11.009 1.00 98.88 101 ALA A CA 1
ATOM 786 C C . ALA A 1 101 ? -9.966 -4.764 11.111 1.00 98.88 101 ALA A C 1
ATOM 788 O O . ALA A 1 101 ? -9.474 -5.748 11.670 1.00 98.88 101 ALA A O 1
ATOM 789 N N . ILE A 1 102 ? -9.212 -3.776 10.618 1.00 98.88 102 ILE A N 1
ATOM 790 C CA . ILE A 1 102 ? -7.738 -3.782 10.617 1.00 98.88 102 ILE A CA 1
ATOM 791 C C . ILE A 1 102 ? -7.206 -4.110 12.023 1.00 98.88 102 ILE A C 1
ATOM 793 O O . ILE A 1 102 ? -6.328 -4.957 12.191 1.00 98.88 102 ILE A O 1
ATOM 797 N N . GLY A 1 103 ? -7.787 -3.508 13.062 1.00 98.69 103 GLY A N 1
ATOM 798 C CA . GLY A 1 103 ? -7.385 -3.707 14.452 1.00 98.69 103 GLY A CA 1
ATOM 799 C C . GLY A 1 103 ? -7.730 -5.067 15.060 1.00 98.69 103 GLY A C 1
ATOM 800 O O . GLY A 1 103 ? -7.162 -5.411 16.093 1.00 98.69 103 GLY A O 1
ATOM 801 N N . ALA A 1 104 ? -8.612 -5.865 14.448 1.00 98.75 104 ALA A N 1
ATOM 802 C CA . ALA A 1 104 ? -9.171 -7.066 15.079 1.00 98.75 104 ALA A CA 1
ATOM 803 C C . ALA A 1 104 ? -8.120 -8.134 15.418 1.00 98.75 104 ALA A C 1
ATOM 805 O O . ALA A 1 104 ? -8.295 -8.898 16.369 1.00 98.75 104 ALA A O 1
ATOM 806 N N . ARG A 1 105 ? -7.044 -8.216 14.624 1.00 98.69 105 ARG A N 1
ATOM 807 C CA . ARG A 1 105 ? -6.002 -9.247 14.767 1.00 98.69 105 ARG A CA 1
ATOM 808 C C . ARG A 1 105 ? -4.574 -8.701 14.808 1.00 98.69 105 ARG A C 1
ATOM 810 O O . ARG A 1 105 ? -3.649 -9.482 14.982 1.00 98.69 105 ARG A O 1
ATOM 817 N N . ILE A 1 106 ? -4.393 -7.382 14.713 1.00 98.56 106 ILE A N 1
ATOM 818 C CA . ILE A 1 106 ? -3.084 -6.731 14.516 1.00 98.56 106 ILE A CA 1
ATOM 819 C C . ILE A 1 106 ? -2.085 -6.929 15.675 1.00 98.56 106 ILE A C 1
ATOM 821 O O . ILE A 1 106 ? -0.893 -6.710 15.493 1.00 98.56 106 ILE A O 1
ATOM 825 N N . GLU A 1 107 ? -2.561 -7.338 16.855 1.00 97.88 107 GLU A N 1
ATOM 826 C CA . GLU A 1 107 ? -1.742 -7.629 18.047 1.00 97.88 107 GLU A CA 1
ATOM 827 C C . GLU A 1 107 ? -1.692 -9.128 18.397 1.00 97.88 107 GLU A C 1
ATOM 829 O O . GLU A 1 107 ? -1.244 -9.498 19.484 1.00 97.88 107 GLU A O 1
ATOM 834 N N . GLN A 1 108 ? -2.206 -10.013 17.535 1.00 98.44 108 GLN A N 1
ATOM 835 C CA . GLN A 1 108 ? -2.135 -11.450 17.801 1.00 98.44 108 GLN A CA 1
ATOM 836 C C . GLN A 1 108 ? -0.675 -11.931 17.828 1.00 98.44 108 GLN A C 1
ATOM 838 O O . GLN A 1 108 ? 0.170 -11.368 17.127 1.00 98.44 108 GLN A O 1
ATOM 843 N N . PRO A 1 109 ? -0.360 -12.974 18.622 1.00 97.94 109 PRO A N 1
ATOM 844 C CA . PRO A 1 109 ? 0.986 -13.528 18.698 1.00 97.94 109 PRO A CA 1
ATOM 845 C C . PRO A 1 109 ? 1.325 -14.276 17.403 1.00 97.94 109 PRO A C 1
ATOM 847 O O . PRO A 1 109 ? 1.164 -15.489 17.304 1.00 97.94 109 PRO A O 1
ATOM 850 N N . ASP A 1 110 ? 1.797 -13.528 16.414 1.00 98.44 110 ASP A N 1
ATOM 851 C CA . ASP A 1 110 ? 2.205 -14.010 15.102 1.00 98.44 110 ASP A CA 1
ATOM 852 C C . ASP A 1 110 ? 3.562 -13.407 14.725 1.00 98.44 110 ASP A C 1
ATOM 854 O O . ASP A 1 110 ? 3.869 -12.246 15.018 1.00 98.44 110 ASP A O 1
ATOM 858 N N . GLU A 1 111 ? 4.417 -14.222 14.111 1.00 98.00 111 GLU A N 1
ATOM 859 C CA . GLU A 1 111 ? 5.786 -13.818 13.810 1.00 98.00 111 GLU A CA 1
ATOM 860 C C . GLU A 1 111 ? 5.856 -12.692 12.772 1.00 98.00 111 GLU A C 1
ATOM 862 O O . GLU A 1 111 ? 6.693 -11.796 12.908 1.00 98.00 111 GLU A O 1
ATOM 867 N N . GLN A 1 112 ? 4.984 -12.718 11.766 1.00 98.50 112 GLN A N 1
ATOM 868 C CA . GLN A 1 112 ? 4.956 -11.733 10.690 1.00 98.50 112 GLN A CA 1
ATOM 869 C C . GLN A 1 112 ? 4.437 -10.392 11.217 1.00 98.50 112 GLN A C 1
ATOM 871 O O . GLN A 1 112 ? 5.069 -9.358 10.999 1.00 98.50 112 GLN A O 1
ATOM 876 N N . LEU A 1 113 ? 3.389 -10.404 12.051 1.00 98.38 113 LEU A N 1
ATOM 877 C CA . LEU A 1 113 ? 2.930 -9.191 12.742 1.00 98.38 113 LEU A CA 1
ATOM 878 C C . LEU A 1 113 ? 4.005 -8.576 13.642 1.00 98.38 113 LEU A C 1
ATOM 880 O O . LEU A 1 113 ? 4.182 -7.356 13.660 1.00 98.38 113 LEU A O 1
ATOM 884 N N . ARG A 1 114 ? 4.749 -9.408 14.381 1.00 97.94 114 ARG A N 1
ATOM 885 C CA . ARG A 1 114 ? 5.844 -8.933 15.236 1.00 97.94 114 ARG A CA 1
ATOM 886 C C . ARG A 1 114 ? 6.956 -8.278 14.418 1.00 97.94 114 ARG A C 1
ATOM 888 O O . ARG A 1 114 ? 7.503 -7.274 14.865 1.00 97.94 114 ARG A O 1
ATOM 895 N N . ARG A 1 115 ? 7.298 -8.844 13.255 1.00 96.81 115 ARG A N 1
ATOM 896 C CA . ARG A 1 115 ? 8.310 -8.289 12.342 1.00 96.81 115 ARG A CA 1
ATOM 897 C C . ARG A 1 115 ? 7.856 -6.934 11.788 1.00 96.81 115 ARG A C 1
ATOM 899 O O . ARG A 1 115 ? 8.612 -5.976 11.891 1.00 96.81 115 ARG A O 1
ATOM 906 N N . GLY A 1 116 ? 6.612 -6.828 11.317 1.00 96.31 116 GLY A N 1
ATOM 907 C CA . GLY A 1 116 ? 6.054 -5.587 10.758 1.00 96.31 116 GLY A CA 1
ATOM 908 C C . GLY A 1 116 ? 5.617 -4.524 11.779 1.00 96.31 116 GLY A C 1
ATOM 909 O O . GLY A 1 116 ? 5.306 -3.397 11.398 1.00 96.31 116 GLY A O 1
ATOM 910 N N . GLY A 1 117 ? 5.537 -4.848 13.077 1.00 97.06 117 GLY A N 1
ATOM 911 C CA . GLY A 1 117 ? 4.944 -3.960 14.095 1.00 97.06 117 GLY A CA 1
ATOM 912 C C . GLY A 1 117 ? 3.424 -3.758 13.932 1.00 97.06 117 GLY A C 1
ATOM 913 O O . GLY A 1 117 ? 2.853 -2.778 14.441 1.00 97.06 117 GLY A O 1
ATOM 914 N N . GLY A 1 118 ? 2.791 -4.682 13.210 1.00 98.19 118 GLY A N 1
ATOM 915 C CA . GLY A 1 118 ? 1.471 -4.602 12.594 1.00 98.19 118 GLY A CA 1
ATOM 916 C C . GLY A 1 118 ? 1.515 -5.259 11.211 1.00 98.19 118 GLY A C 1
ATOM 917 O O . GLY A 1 118 ? 2.355 -6.124 10.959 1.00 98.19 118 GLY A O 1
ATOM 918 N N . TYR A 1 119 ? 0.639 -4.842 10.300 1.00 98.69 119 TYR A N 1
ATOM 919 C CA . TYR A 1 119 ? 0.728 -5.281 8.908 1.00 98.69 119 TYR A CA 1
ATOM 920 C C . TYR A 1 119 ? 1.714 -4.393 8.156 1.00 98.69 119 TYR A C 1
ATOM 922 O O . TYR A 1 119 ? 1.614 -3.165 8.215 1.00 98.69 119 TYR A O 1
ATOM 930 N N . ASP A 1 120 ? 2.670 -5.031 7.494 1.00 98.38 120 ASP A N 1
ATOM 931 C CA . ASP A 1 120 ? 3.598 -4.424 6.548 1.00 98.38 120 ASP A CA 1
ATOM 932 C C . ASP A 1 120 ? 4.046 -5.503 5.553 1.00 98.38 120 ASP A C 1
ATOM 934 O O . ASP A 1 120 ? 5.187 -5.960 5.554 1.00 98.38 120 ASP A O 1
ATOM 938 N N . HIS A 1 121 ? 3.083 -6.029 4.793 1.00 98.75 121 HIS A N 1
ATOM 939 C CA . HIS A 1 121 ? 3.303 -7.201 3.945 1.00 98.75 121 HIS A CA 1
ATOM 940 C C . HIS A 1 121 ? 2.706 -7.003 2.559 1.00 98.75 121 HIS A C 1
ATOM 942 O O . HIS A 1 121 ? 1.621 -6.433 2.411 1.00 98.75 121 HIS A O 1
ATOM 948 N N . ASN A 1 122 ? 3.385 -7.560 1.559 1.00 98.81 122 ASN A N 1
ATOM 949 C CA . ASN A 1 122 ? 2.848 -7.697 0.218 1.00 98.81 122 ASN A CA 1
ATOM 950 C C . ASN A 1 122 ? 1.943 -8.933 0.143 1.00 98.81 122 ASN A C 1
ATOM 952 O O . ASN A 1 122 ? 2.365 -10.067 0.395 1.00 98.81 122 ASN A O 1
ATOM 956 N N . PHE A 1 123 ? 0.690 -8.696 -0.224 1.00 98.88 123 PHE A N 1
ATOM 957 C CA . PHE A 1 123 ? -0.305 -9.716 -0.515 1.00 98.88 123 PHE A CA 1
ATOM 958 C C . PHE A 1 123 ? -0.229 -10.103 -1.988 1.00 98.88 123 PHE A C 1
ATOM 960 O O . PHE A 1 123 ? -0.163 -9.244 -2.864 1.00 98.88 123 PHE A O 1
ATOM 967 N N . VAL A 1 124 ? -0.244 -11.407 -2.254 1.00 98.69 124 VAL A N 1
ATOM 968 C CA . VAL A 1 124 ? -0.218 -11.986 -3.599 1.00 98.69 124 VAL A CA 1
ATOM 969 C C . VAL A 1 124 ? -1.647 -12.047 -4.113 1.00 98.69 124 VAL A C 1
ATOM 971 O O . VAL A 1 124 ? -2.434 -12.867 -3.636 1.00 98.69 124 VAL A O 1
ATOM 974 N N . LEU A 1 125 ? -1.985 -11.177 -5.061 1.00 98.69 125 LEU A N 1
ATOM 975 C CA . LEU A 1 125 ? -3.351 -11.053 -5.552 1.00 98.69 125 LEU A CA 1
ATOM 976 C C . LEU A 1 125 ? -3.751 -12.278 -6.382 1.00 98.69 125 LEU A C 1
ATOM 978 O O . LEU A 1 125 ? -2.965 -12.812 -7.166 1.00 98.69 125 LEU A O 1
ATOM 982 N N . ASN A 1 126 ? -4.995 -12.726 -6.215 1.00 98.06 126 ASN A N 1
ATOM 983 C CA . ASN A 1 126 ? -5.510 -13.936 -6.866 1.00 98.06 126 ASN A CA 1
ATOM 984 C C . ASN A 1 126 ? -5.902 -13.725 -8.341 1.00 98.06 126 ASN A C 1
ATOM 986 O O . ASN A 1 126 ? -6.193 -14.691 -9.058 1.00 98.06 126 ASN A O 1
ATOM 990 N N . HIS A 1 127 ? -5.965 -12.475 -8.804 1.00 92.69 127 HIS A N 1
ATOM 991 C CA . HIS A 1 127 ? -6.478 -12.160 -10.130 1.00 92.69 127 HIS A CA 1
ATOM 992 C C . HIS A 1 127 ? -5.490 -12.502 -11.253 1.00 92.69 127 HIS A C 1
ATOM 994 O O . HIS A 1 127 ? -4.273 -12.580 -11.094 1.00 92.69 127 HIS A O 1
ATOM 1000 N N . LYS A 1 128 ? -6.046 -12.705 -12.449 1.00 91.31 128 LYS A N 1
ATOM 1001 C CA . LYS A 1 128 ? -5.267 -12.853 -13.684 1.00 91.31 128 LYS A CA 1
ATOM 1002 C C . LYS A 1 128 ? -4.736 -11.488 -14.143 1.00 91.31 128 LYS A C 1
ATOM 1004 O O . LYS A 1 128 ? -5.278 -10.468 -13.717 1.00 91.31 128 LYS A O 1
ATOM 1009 N N . PRO A 1 129 ? -3.742 -11.449 -15.052 1.00 90.75 129 PRO A N 1
ATOM 1010 C CA . PRO A 1 129 ? -3.308 -10.200 -15.668 1.00 90.75 129 PRO A CA 1
ATOM 1011 C C . PRO A 1 129 ? -4.487 -9.402 -16.242 1.00 90.75 129 PRO A C 1
ATOM 1013 O O . PRO A 1 129 ? -5.350 -9.966 -16.920 1.00 90.75 129 PRO A O 1
ATOM 1016 N N . GLY A 1 130 ? -4.499 -8.097 -15.978 1.00 95.50 130 GLY A N 1
ATOM 1017 C CA . GLY A 1 130 ? -5.602 -7.194 -16.304 1.00 95.50 130 GLY A CA 1
ATOM 1018 C C . GLY A 1 130 ? -6.101 -6.447 -15.071 1.00 95.50 130 GLY A C 1
ATOM 1019 O O . GLY A 1 130 ? -5.725 -6.775 -13.951 1.00 95.50 130 GLY A O 1
ATOM 1020 N N . LEU A 1 131 ? -6.920 -5.418 -15.290 1.00 97.44 131 LEU A N 1
ATOM 1021 C CA . LEU A 1 131 ? -7.458 -4.598 -14.207 1.00 97.44 131 LEU A CA 1
ATOM 1022 C C . LEU A 1 131 ? -8.506 -5.396 -13.418 1.00 97.44 131 LEU A C 1
ATOM 1024 O O . LEU A 1 131 ? -9.524 -5.799 -13.984 1.00 97.44 131 LEU A O 1
ATOM 1028 N N . ALA A 1 132 ? -8.269 -5.599 -12.126 1.00 97.81 132 ALA A N 1
ATOM 1029 C CA . ALA A 1 132 ? -9.178 -6.306 -11.229 1.00 97.81 132 ALA A CA 1
ATOM 1030 C C . ALA A 1 132 ? -9.154 -5.701 -9.821 1.00 97.81 132 ALA A C 1
ATOM 1032 O O . ALA A 1 132 ? -8.204 -5.012 -9.454 1.00 97.81 132 ALA A O 1
ATOM 1033 N N . LEU A 1 133 ? -10.202 -5.961 -9.035 1.00 98.12 133 LEU A N 1
ATOM 1034 C CA . LEU A 1 133 ? -10.274 -5.538 -7.637 1.00 98.12 133 LEU A CA 1
ATOM 1035 C C . LEU A 1 133 ? -9.172 -6.237 -6.825 1.00 98.12 133 LEU A C 1
ATOM 1037 O O . LEU A 1 133 ? -9.109 -7.461 -6.799 1.00 98.12 133 LEU A O 1
ATOM 1041 N N . ALA A 1 134 ? -8.343 -5.454 -6.141 1.00 98.31 134 ALA A N 1
ATOM 1042 C CA . ALA A 1 134 ? -7.290 -5.938 -5.252 1.00 98.31 134 ALA A CA 1
ATOM 1043 C C . ALA A 1 134 ? -7.723 -5.885 -3.785 1.00 98.31 134 ALA A C 1
ATOM 1045 O O . ALA A 1 134 ? -7.529 -6.835 -3.027 1.00 98.31 134 ALA A O 1
ATOM 1046 N N . ALA A 1 135 ? -8.317 -4.760 -3.385 1.00 98.69 135 ALA A N 1
ATOM 1047 C CA . ALA A 1 135 ? -8.706 -4.517 -2.007 1.00 98.69 135 ALA A CA 1
ATOM 1048 C C . ALA A 1 135 ? -9.934 -3.613 -1.911 1.00 98.69 135 ALA A C 1
ATOM 1050 O O . ALA A 1 135 ? -10.198 -2.777 -2.779 1.00 98.69 135 ALA A O 1
ATOM 1051 N N . ARG A 1 136 ? -10.660 -3.752 -0.804 1.00 98.88 136 ARG A N 1
ATOM 1052 C CA . ARG A 1 136 ? -11.772 -2.883 -0.429 1.00 98.88 136 ARG A CA 1
ATOM 1053 C C . ARG A 1 136 ? -11.655 -2.512 1.040 1.00 98.88 136 ARG A C 1
ATOM 1055 O O . ARG A 1 136 ? -11.467 -3.384 1.881 1.00 98.88 136 ARG A O 1
ATOM 1062 N N . VAL A 1 137 ? -11.817 -1.231 1.345 1.00 98.94 137 VAL A N 1
ATOM 1063 C CA . VAL A 1 137 ? -11.829 -0.710 2.712 1.00 98.94 137 VAL A CA 1
ATOM 1064 C C . VAL A 1 137 ? -13.134 0.020 2.964 1.00 98.94 137 VAL A C 1
ATOM 1066 O O . VAL A 1 137 ? -13.497 0.926 2.217 1.00 98.94 137 VAL A O 1
ATOM 1069 N N . PHE A 1 138 ? -13.833 -0.355 4.025 1.00 98.88 138 PHE A N 1
ATOM 1070 C CA . PHE A 1 138 ? -15.052 0.298 4.483 1.00 98.88 138 PHE A CA 1
ATOM 1071 C C . PHE A 1 138 ? -14.822 0.944 5.847 1.00 98.88 138 PHE A C 1
ATOM 1073 O O . PHE A 1 138 ? -14.181 0.359 6.715 1.00 98.88 138 PHE A O 1
ATOM 1080 N N . GLU A 1 139 ? -15.338 2.154 6.047 1.00 98.56 139 GLU A N 1
ATOM 1081 C CA . GLU A 1 139 ? -15.316 2.813 7.351 1.00 98.56 139 GLU A CA 1
ATOM 1082 C C . GLU A 1 139 ? -16.744 2.941 7.898 1.00 98.56 139 GLU A C 1
ATOM 1084 O O . GLU A 1 139 ? -17.562 3.666 7.319 1.00 98.56 139 GLU A O 1
ATOM 1089 N N . PRO A 1 140 ? -17.064 2.246 9.003 1.00 97.94 140 PRO A N 1
ATOM 1090 C CA . PRO A 1 140 ? -18.445 2.050 9.429 1.00 97.94 140 PRO A CA 1
ATOM 1091 C C . PRO A 1 140 ? -19.127 3.317 9.958 1.00 97.94 140 PRO A C 1
ATOM 1093 O O . PRO A 1 140 ? -20.351 3.410 9.895 1.00 97.94 140 PRO A 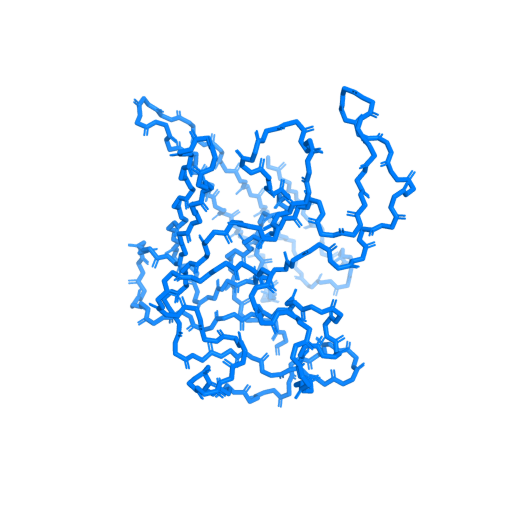O 1
ATOM 1096 N N . THR A 1 141 ? -18.385 4.304 10.474 1.00 97.56 141 THR A N 1
ATOM 1097 C CA . THR A 1 141 ? -18.995 5.494 11.097 1.00 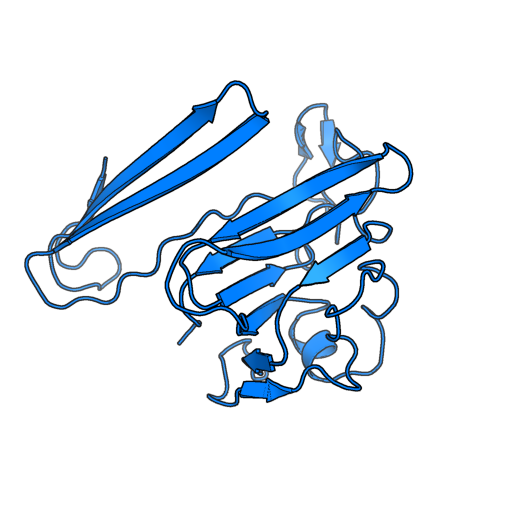97.56 141 THR A CA 1
ATOM 1098 C C . THR A 1 141 ? -19.391 6.576 10.093 1.00 97.56 141 THR A C 1
ATOM 1100 O O . THR A 1 141 ? -20.341 7.321 10.331 1.00 97.56 141 THR A O 1
ATOM 1103 N N . THR A 1 142 ? -18.692 6.667 8.962 1.00 97.56 142 THR A N 1
ATOM 1104 C CA . THR A 1 142 ? -18.957 7.633 7.885 1.00 97.56 142 THR A CA 1
ATOM 1105 C C . THR A 1 142 ? -19.636 7.003 6.677 1.00 97.56 142 THR A C 1
ATOM 1107 O O . THR A 1 142 ? -20.180 7.729 5.848 1.00 97.56 142 THR A O 1
ATOM 1110 N N . GLY A 1 143 ? -19.594 5.673 6.556 1.00 97.94 143 GLY A N 1
ATOM 1111 C CA . GLY A 1 143 ? -20.122 4.941 5.410 1.00 97.94 143 GLY A CA 1
ATOM 1112 C C . GLY A 1 143 ? -19.230 5.005 4.164 1.00 97.94 143 GLY A C 1
ATOM 1113 O O . GLY A 1 143 ? -19.630 4.517 3.109 1.00 97.94 143 GLY A O 1
ATOM 1114 N N . ARG A 1 144 ? -18.039 5.617 4.253 1.00 98.50 144 ARG A N 1
ATOM 1115 C CA . ARG A 1 144 ? -17.121 5.747 3.114 1.00 98.50 144 ARG A CA 1
ATOM 1116 C C . ARG A 1 144 ? -16.512 4.402 2.739 1.00 98.50 144 ARG A C 1
ATOM 1118 O O . ARG A 1 144 ? -16.178 3.590 3.601 1.00 98.50 144 ARG A O 1
ATOM 1125 N N . VAL A 1 145 ? -16.312 4.222 1.438 1.00 98.62 145 VAL A N 1
ATOM 1126 C CA . VAL A 1 145 ? -15.694 3.037 0.845 1.00 98.62 145 VAL A CA 1
ATOM 1127 C C . VAL A 1 145 ? -14.539 3.481 -0.045 1.00 98.62 145 VAL A C 1
ATOM 1129 O O . VAL A 1 145 ? -14.674 4.441 -0.799 1.00 98.62 145 VAL A O 1
ATOM 1132 N N . LEU A 1 146 ? -13.416 2.776 0.051 1.00 98.69 146 LEU A N 1
ATOM 1133 C CA . LEU A 1 146 ? -12.319 2.818 -0.908 1.00 98.69 146 LEU A CA 1
ATOM 1134 C C . LEU A 1 146 ? -12.222 1.444 -1.570 1.00 98.69 146 LEU A C 1
ATOM 1136 O O . LEU A 1 146 ? -11.999 0.448 -0.886 1.00 98.69 146 LEU A O 1
ATOM 1140 N N . GLU A 1 147 ? -12.365 1.395 -2.887 1.00 98.75 147 GLU A N 1
ATOM 1141 C CA . GLU A 1 147 ? -12.099 0.205 -3.695 1.00 98.75 147 GLU A CA 1
ATOM 1142 C C . GLU A 1 147 ? -10.846 0.459 -4.529 1.00 98.75 147 GLU A C 1
ATOM 1144 O O . GLU A 1 147 ? -10.717 1.499 -5.174 1.00 98.75 147 GLU A O 1
ATOM 1149 N N . VAL A 1 148 ? -9.901 -0.478 -4.483 1.00 98.62 148 VAL A N 1
ATOM 1150 C CA . VAL A 1 148 ? -8.636 -0.402 -5.217 1.00 98.62 148 VAL A CA 1
ATOM 1151 C C . VAL A 1 148 ? -8.640 -1.502 -6.259 1.00 98.62 148 VAL A C 1
ATOM 1153 O O . VAL A 1 148 ? -8.671 -2.682 -5.913 1.00 98.62 148 VAL A O 1
ATOM 1156 N N . SER A 1 149 ? -8.604 -1.111 -7.531 1.00 98.50 149 SER A N 1
ATOM 1157 C CA . SER A 1 149 ? -8.381 -2.029 -8.648 1.00 98.50 149 SER A CA 1
ATOM 1158 C C . SER A 1 149 ? -7.000 -1.799 -9.247 1.00 98.50 149 SER A C 1
ATOM 1160 O O . SER A 1 149 ? -6.545 -0.660 -9.314 1.00 98.50 149 SER A O 1
ATOM 1162 N N . THR A 1 150 ? -6.335 -2.863 -9.687 1.00 98.62 150 THR A N 1
ATOM 1163 C CA . THR A 1 150 ? -4.979 -2.784 -10.237 1.00 98.62 150 THR A CA 1
ATOM 1164 C C . THR A 1 150 ? -4.711 -3.848 -11.291 1.00 98.62 150 THR A C 1
ATOM 1166 O O . THR A 1 150 ? -5.445 -4.828 -11.410 1.00 98.62 150 THR A O 1
ATOM 1169 N N . THR A 1 151 ? -3.673 -3.610 -12.087 1.00 98.44 151 THR A N 1
ATOM 1170 C CA . THR A 1 151 ? -3.061 -4.581 -13.002 1.00 98.44 151 THR A CA 1
ATOM 1171 C C . THR A 1 151 ? -1.847 -5.279 -12.391 1.00 98.44 151 THR A C 1
ATOM 1173 O O . THR A 1 151 ? -1.343 -6.235 -12.978 1.00 98.44 151 THR A O 1
ATOM 1176 N N . GLU A 1 152 ? -1.351 -4.776 -11.261 1.00 98.50 152 GLU A N 1
ATOM 1177 C CA . GLU A 1 152 ? -0.177 -5.290 -10.558 1.00 98.50 152 GLU A CA 1
ATOM 1178 C C . GLU A 1 152 ? -0.458 -6.653 -9.903 1.00 98.50 152 GLU A C 1
ATOM 1180 O O . GLU A 1 152 ? -1.599 -6.934 -9.545 1.00 98.50 152 GLU A O 1
ATOM 1185 N N . PRO A 1 153 ? 0.552 -7.520 -9.725 1.00 98.25 153 PRO A N 1
ATOM 1186 C CA . PRO A 1 153 ? 0.349 -8.852 -9.151 1.00 98.25 153 PRO A CA 1
ATOM 1187 C C . PRO A 1 153 ? 0.210 -8.846 -7.621 1.00 98.25 153 PRO A C 1
ATOM 1189 O O . PRO A 1 153 ? -0.168 -9.864 -7.037 1.00 98.25 153 PRO A O 1
ATOM 1192 N N . GLY A 1 154 ? 0.565 -7.743 -6.958 1.00 98.50 154 GLY A N 1
ATOM 1193 C CA . GLY A 1 154 ? 0.586 -7.634 -5.507 1.00 98.50 154 GLY A CA 1
ATOM 1194 C C . GLY A 1 154 ? 0.084 -6.297 -4.983 1.00 98.50 154 GLY A C 1
ATOM 1195 O O . GLY A 1 154 ? -0.037 -5.308 -5.711 1.00 98.50 154 GLY A O 1
ATOM 1196 N N . VAL A 1 155 ? -0.204 -6.278 -3.685 1.00 98.81 155 VAL A N 1
ATOM 1197 C CA . VAL A 1 155 ? -0.489 -5.054 -2.935 1.00 98.81 155 VAL A CA 1
ATOM 1198 C C . VAL A 1 155 ? 0.229 -5.088 -1.590 1.00 98.81 155 VAL A C 1
ATOM 1200 O O . VAL A 1 155 ? 0.003 -5.988 -0.780 1.00 98.81 155 VAL A O 1
ATOM 1203 N N . GLN A 1 156 ? 1.089 -4.103 -1.332 1.00 98.88 156 GLN A N 1
ATOM 1204 C CA . GLN A 1 156 ? 1.613 -3.860 0.007 1.00 98.88 156 GLN A CA 1
ATOM 1205 C C . GLN A 1 156 ? 0.487 -3.267 0.850 1.00 98.88 156 GLN A C 1
ATOM 1207 O O . GLN A 1 156 ? -0.024 -2.184 0.550 1.00 98.88 156 GLN A O 1
ATOM 1212 N N . PHE A 1 157 ? 0.106 -3.967 1.914 1.00 98.88 157 PHE A N 1
ATOM 1213 C CA . PHE A 1 157 ? -0.739 -3.395 2.949 1.00 98.88 157 PHE A CA 1
ATOM 1214 C C . PHE A 1 157 ? 0.118 -3.045 4.160 1.00 98.88 157 PHE A C 1
ATOM 1216 O O . PHE A 1 157 ? 0.629 -3.922 4.864 1.00 98.88 157 PHE A O 1
ATOM 1223 N N . TYR A 1 158 ? 0.230 -1.743 4.403 1.00 98.81 158 TYR A N 1
ATOM 1224 C CA . TYR A 1 158 ? 0.949 -1.188 5.537 1.00 98.81 158 TYR A CA 1
ATOM 1225 C C . TYR A 1 158 ? -0.003 -0.408 6.442 1.00 98.81 158 TYR A C 1
ATOM 1227 O O . TYR A 1 158 ? -0.663 0.541 6.017 1.00 98.81 158 TYR A O 1
ATOM 1235 N N . SER A 1 159 ? -0.063 -0.783 7.720 1.00 98.56 159 SER A N 1
ATOM 1236 C CA . SER A 1 159 ? -1.007 -0.216 8.694 1.00 98.56 159 SER A CA 1
ATOM 1237 C C . SER A 1 159 ? -0.486 1.007 9.465 1.00 98.56 159 SER A C 1
ATOM 1239 O O . SER A 1 159 ? -0.985 1.309 10.551 1.00 98.56 159 SER A O 1
ATOM 1241 N N . GLY A 1 160 ? 0.523 1.720 8.950 1.00 97.75 160 GLY A N 1
ATOM 1242 C CA . GLY A 1 160 ? 1.003 2.962 9.575 1.00 97.75 160 GLY A CA 1
ATOM 1243 C C . GLY A 1 160 ? 1.762 2.742 10.888 1.00 97.75 160 GLY A C 1
ATOM 1244 O O . GLY A 1 160 ? 1.615 3.528 11.830 1.00 97.75 160 GLY A O 1
ATOM 1245 N N . ASN A 1 161 ? 2.531 1.656 10.980 1.00 97.62 161 ASN A N 1
ATOM 1246 C CA . ASN A 1 161 ? 3.148 1.167 12.219 1.00 97.62 161 ASN A CA 1
ATOM 1247 C C . ASN A 1 161 ? 4.241 2.099 12.767 1.00 97.62 161 ASN A C 1
ATOM 1249 O O . ASN A 1 161 ? 4.397 2.190 13.984 1.00 97.62 161 ASN A O 1
ATOM 1253 N N . PHE A 1 162 ? 4.941 2.811 11.882 1.00 95.94 162 PHE A N 1
ATOM 1254 C CA . PHE A 1 162 ? 6.067 3.699 12.192 1.00 95.94 162 PHE A CA 1
ATOM 1255 C C . PHE A 1 162 ? 5.693 5.184 12.274 1.00 95.94 162 PHE A C 1
ATOM 1257 O O . PHE A 1 162 ? 6.559 6.024 12.501 1.00 95.94 162 PHE A O 1
ATOM 1264 N N . LEU A 1 163 ? 4.411 5.531 12.120 1.00 96.19 163 LEU A N 1
ATOM 1265 C CA . LEU A 1 163 ? 3.948 6.869 12.480 1.00 96.19 163 LEU A CA 1
ATOM 1266 C C . LEU A 1 163 ? 4.135 7.052 13.994 1.00 96.19 163 LEU A C 1
ATOM 1268 O O . LEU A 1 163 ? 3.604 6.277 14.787 1.00 96.19 163 LEU A O 1
ATOM 1272 N N . ASP A 1 164 ? 4.872 8.075 14.411 1.00 95.94 164 ASP A N 1
ATOM 1273 C CA . ASP A 1 164 ? 5.303 8.250 15.806 1.00 95.94 164 ASP A CA 1
ATOM 1274 C C . ASP A 1 164 ? 4.705 9.496 16.483 1.00 95.94 164 ASP A C 1
ATOM 1276 O O . ASP A 1 164 ? 4.928 9.741 17.667 1.00 95.94 164 ASP A O 1
ATOM 1280 N N . GLY A 1 165 ? 3.891 10.272 15.760 1.00 95.94 165 GLY A N 1
ATOM 1281 C CA . GLY A 1 165 ? 3.289 11.503 16.269 1.00 95.94 165 GLY A CA 1
ATOM 1282 C C . GLY A 1 165 ? 4.212 12.721 16.245 1.00 95.94 165 GLY A C 1
ATOM 1283 O O . GLY A 1 165 ? 3.843 13.753 16.802 1.00 95.94 165 GLY A O 1
ATOM 1284 N N . THR A 1 166 ? 5.378 12.645 15.601 1.00 97.00 166 THR A N 1
ATOM 1285 C CA . THR A 1 166 ? 6.266 13.809 15.427 1.00 97.00 166 THR A CA 1
ATOM 1286 C C . THR A 1 166 ? 5.814 14.725 14.288 1.00 97.00 166 THR A C 1
ATOM 1288 O O . THR A 1 166 ? 6.085 15.926 14.303 1.00 97.00 166 THR A O 1
ATOM 1291 N N . VAL A 1 167 ? 5.062 14.188 13.322 1.00 95.44 167 VAL A N 1
ATOM 1292 C CA . VAL A 1 167 ? 4.519 14.951 12.194 1.00 95.44 167 VAL A CA 1
ATOM 1293 C C . VAL A 1 167 ? 3.167 15.563 12.557 1.00 95.44 167 VAL A C 1
ATOM 1295 O O . VAL A 1 167 ? 2.188 14.858 12.822 1.00 95.44 167 VAL A O 1
ATOM 1298 N N . THR A 1 168 ? 3.100 16.894 12.498 1.00 95.94 168 THR A N 1
ATOM 1299 C CA . THR A 1 168 ? 1.837 17.646 12.492 1.00 95.94 168 THR A CA 1
ATOM 1300 C C . THR A 1 168 ? 1.450 17.943 11.050 1.00 95.94 168 THR A C 1
ATOM 1302 O O . THR A 1 168 ? 2.115 18.711 10.359 1.00 95.94 168 THR A O 1
ATOM 1305 N N . GLY A 1 169 ? 0.391 17.297 10.581 1.00 93.19 169 GLY A N 1
ATOM 1306 C CA . GLY A 1 169 ? -0.125 17.435 9.233 1.00 93.19 169 GLY A CA 1
ATOM 1307 C C . GLY A 1 169 ? -1.161 18.542 9.068 1.00 93.19 169 GLY A C 1
ATOM 1308 O O . GLY A 1 169 ? -1.198 19.540 9.793 1.00 93.19 169 GLY A O 1
ATOM 1309 N N . LYS A 1 170 ? -2.023 18.358 8.065 1.00 93.06 170 LYS A N 1
ATOM 1310 C CA . LYS A 1 170 ? -3.062 19.332 7.707 1.00 93.06 170 LYS A CA 1
ATOM 1311 C C . LYS A 1 170 ? -4.042 19.519 8.870 1.00 93.06 170 LYS A C 1
ATOM 1313 O O . LYS A 1 170 ? -4.198 18.637 9.712 1.00 93.06 170 LYS A O 1
ATOM 1318 N N . SER A 1 171 ? -4.661 20.696 8.939 1.00 93.19 171 SER A N 1
ATOM 1319 C CA . SER A 1 171 ? -5.594 21.067 10.017 1.00 93.19 171 SER A CA 1
ATOM 1320 C C . SER A 1 171 ? -5.005 20.958 11.439 1.00 93.19 171 SER A C 1
ATOM 1322 O O . SER A 1 171 ? -5.757 20.862 12.407 1.00 93.19 171 SER A O 1
ATOM 1324 N N . GLY A 1 172 ? -3.672 20.935 11.589 1.00 93.69 172 GLY A N 1
ATOM 1325 C CA . GLY A 1 172 ? -3.004 20.759 12.884 1.00 93.69 172 GLY A CA 1
ATOM 1326 C C . GLY A 1 172 ? -3.093 19.338 13.454 1.00 93.69 172 GLY A C 1
ATOM 1327 O O . GLY A 1 172 ? -2.902 19.144 14.654 1.00 93.69 172 GLY A O 1
ATOM 1328 N N . ARG A 1 173 ? -3.415 18.332 12.630 1.00 94.00 173 ARG A N 1
ATOM 1329 C CA . ARG A 1 173 ? -3.577 16.941 13.073 1.00 94.00 173 ARG A CA 1
ATOM 1330 C C . ARG A 1 173 ? -2.232 16.255 13.233 1.00 94.00 173 ARG A C 1
ATOM 1332 O O . ARG A 1 173 ? -1.440 16.211 12.303 1.00 94.00 173 ARG A O 1
ATOM 1339 N N . VAL A 1 174 ? -2.001 15.669 14.401 1.00 95.75 174 VAL A N 1
ATOM 1340 C CA . VAL A 1 174 ? -0.803 14.870 14.671 1.00 95.75 174 VAL A CA 1
ATOM 1341 C C . VAL A 1 174 ? -1.024 13.436 14.196 1.00 95.75 174 VAL A C 1
ATOM 1343 O O . VAL A 1 174 ? -1.983 12.789 14.622 1.00 95.75 174 VAL A O 1
ATOM 1346 N N . TYR A 1 175 ? -0.137 12.930 13.343 1.00 95.56 175 TYR A N 1
ATOM 1347 C CA . TYR A 1 175 ? -0.223 11.572 12.803 1.00 95.56 175 TYR A CA 1
ATOM 1348 C C . TYR A 1 175 ? 0.512 10.587 13.710 1.00 95.56 175 TYR A C 1
ATOM 1350 O O . TYR A 1 175 ? 1.732 10.452 13.648 1.00 95.56 175 TYR A O 1
ATOM 1358 N N . ARG A 1 176 ? -0.238 9.917 14.589 1.00 96.62 176 ARG A N 1
ATOM 1359 C CA . ARG A 1 176 ? 0.301 8.903 15.507 1.00 96.62 176 ARG A CA 1
ATOM 1360 C C . ARG A 1 176 ? 0.299 7.519 14.859 1.00 96.62 176 ARG A C 1
ATOM 1362 O O . ARG A 1 176 ? -0.240 7.330 13.769 1.00 96.62 176 ARG A O 1
ATOM 1369 N N . ARG A 1 177 ? 0.852 6.540 15.572 1.00 97.44 177 ARG A N 1
ATOM 1370 C CA . ARG A 1 177 ? 0.827 5.124 15.189 1.00 97.44 177 ARG A CA 1
ATOM 1371 C C . ARG A 1 177 ? -0.578 4.718 14.745 1.00 97.44 177 ARG A C 1
ATOM 1373 O O . ARG A 1 177 ? -1.532 4.942 15.488 1.00 97.44 177 ARG A O 1
ATOM 1380 N N . ARG A 1 178 ? -0.685 4.135 13.543 1.00 97.31 178 ARG A N 1
ATOM 1381 C CA . ARG A 1 178 ? -1.937 3.658 12.917 1.00 97.31 178 ARG A CA 1
ATOM 1382 C C . ARG A 1 178 ? -2.959 4.747 12.572 1.00 97.31 178 ARG A C 1
ATOM 1384 O O . ARG A 1 178 ? -4.152 4.477 12.485 1.00 97.31 178 ARG A O 1
ATOM 1391 N N . TYR A 1 179 ? -2.522 5.985 12.345 1.00 97.25 179 TYR A N 1
ATOM 1392 C CA . TYR A 1 179 ? -3.418 7.058 11.881 1.00 97.25 179 TYR A CA 1
ATOM 1393 C C . TYR A 1 179 ? -3.664 7.064 10.370 1.00 97.25 179 TYR A C 1
ATOM 1395 O O . TYR A 1 179 ? -4.500 7.833 9.894 1.00 97.25 179 TYR A O 1
ATOM 1403 N N . GLY A 1 180 ? -2.983 6.207 9.618 1.00 97.94 180 GLY A N 1
ATOM 1404 C CA . GLY A 1 180 ? -3.233 5.994 8.202 1.00 97.94 180 GLY A CA 1
ATOM 1405 C C . GLY A 1 180 ? -2.774 4.608 7.775 1.00 97.94 180 GLY A C 1
ATOM 1406 O O . GLY A 1 180 ? -1.952 4.000 8.460 1.00 97.94 180 GLY A O 1
ATOM 1407 N N . PHE A 1 181 ? -3.298 4.134 6.651 1.00 98.75 181 PHE A N 1
ATOM 1408 C CA . PHE A 1 181 ? -2.859 2.899 6.006 1.00 98.75 181 PHE A CA 1
ATOM 1409 C C . PHE A 1 181 ? -2.508 3.135 4.535 1.00 98.75 181 PHE A C 1
ATOM 1411 O O . PHE A 1 181 ? -3.058 4.047 3.917 1.00 98.75 181 PHE A O 1
ATOM 1418 N N . CYS A 1 182 ? -1.641 2.294 3.975 1.00 98.81 182 CYS A N 1
ATOM 1419 C CA . CYS A 1 182 ? -1.284 2.289 2.557 1.00 98.81 182 CYS A CA 1
ATOM 1420 C C . CYS A 1 182 ? -1.794 1.015 1.871 1.00 98.81 182 CYS A C 1
ATOM 1422 O O . CYS A 1 182 ? -1.889 -0.039 2.502 1.00 98.81 182 CYS A O 1
ATOM 1424 N N . LEU A 1 183 ? -2.101 1.132 0.579 1.00 98.81 183 LEU A N 1
ATOM 1425 C CA . LEU A 1 183 ? -2.399 0.027 -0.333 1.00 98.81 183 LEU A CA 1
ATOM 1426 C C . LEU A 1 183 ? -1.574 0.249 -1.602 1.00 98.81 183 LEU A C 1
ATOM 1428 O O . LEU A 1 183 ? -2.034 0.881 -2.551 1.00 98.81 183 LEU A O 1
ATOM 1432 N N . GLU A 1 184 ? -0.325 -0.196 -1.576 1.00 98.75 184 GLU A N 1
ATOM 1433 C CA . GLU A 1 184 ? 0.648 0.085 -2.631 1.00 98.75 184 GLU A CA 1
ATOM 1434 C C . GLU A 1 184 ? 0.598 -1.067 -3.627 1.00 98.75 184 GLU A C 1
ATOM 1436 O O . GLU A 1 184 ? 1.124 -2.146 -3.369 1.00 98.75 184 GLU A O 1
ATOM 1441 N N . THR A 1 185 ? -0.098 -0.887 -4.746 1.00 98.56 185 THR A N 1
ATOM 1442 C CA . THR A 1 185 ? -0.190 -1.935 -5.769 1.00 98.56 185 THR A CA 1
ATOM 1443 C C . THR A 1 185 ? 1.108 -1.978 -6.560 1.00 98.56 185 THR A C 1
ATOM 1445 O O . THR A 1 185 ? 1.538 -0.935 -7.052 1.00 98.56 185 THR A O 1
ATOM 1448 N N . GLN A 1 186 ? 1.739 -3.146 -6.646 1.00 98.50 186 GLN A N 1
ATOM 1449 C CA . GLN A 1 186 ? 3.112 -3.281 -7.134 1.00 98.50 186 GLN A CA 1
ATOM 1450 C C . GLN A 1 186 ? 3.466 -4.728 -7.506 1.00 98.50 186 GLN A C 1
ATOM 1452 O O . GLN A 1 186 ? 2.747 -5.675 -7.174 1.00 98.50 186 GLN A O 1
ATOM 1457 N N . HIS A 1 187 ? 4.632 -4.911 -8.125 1.00 97.81 187 HIS A N 1
ATOM 1458 C CA . HIS A 1 187 ? 5.307 -6.206 -8.146 1.00 97.81 187 HIS A CA 1
ATOM 1459 C C . HIS A 1 187 ? 5.835 -6.554 -6.749 1.00 97.81 187 HIS A C 1
ATOM 1461 O O . HIS A 1 187 ? 6.034 -5.671 -5.910 1.00 97.81 187 HIS A O 1
ATOM 1467 N N . PHE A 1 188 ? 6.067 -7.841 -6.490 1.00 97.12 188 PHE A N 1
ATOM 1468 C CA . PHE A 1 188 ? 6.545 -8.288 -5.180 1.00 97.12 188 PHE A CA 1
ATOM 1469 C C . PHE A 1 188 ? 7.908 -7.660 -4.852 1.00 97.12 188 PHE A C 1
ATOM 1471 O O . PHE A 1 188 ? 8.707 -7.468 -5.769 1.00 97.12 188 PHE A O 1
ATOM 1478 N N . PRO A 1 189 ? 8.166 -7.304 -3.581 1.00 94.75 189 PRO A N 1
ATOM 1479 C CA . PRO A 1 189 ? 9.492 -6.859 -3.176 1.00 94.75 189 PRO A CA 1
ATOM 1480 C C . PRO A 1 189 ? 10.520 -7.999 -3.292 1.00 94.75 189 PRO A C 1
ATOM 1482 O O . PRO A 1 189 ? 10.164 -9.156 -3.055 1.00 94.75 189 PRO A O 1
ATOM 1485 N N . ASP A 1 190 ? 11.772 -7.620 -3.578 1.00 91.88 190 ASP A N 1
ATOM 1486 C CA . ASP A 1 190 ? 12.936 -8.505 -3.819 1.00 91.88 190 ASP A CA 1
ATOM 1487 C C . ASP A 1 190 ? 12.718 -9.580 -4.915 1.00 91.88 190 ASP A C 1
ATOM 1489 O O . ASP A 1 190 ? 13.511 -10.545 -4.998 1.00 91.88 190 ASP A O 1
#

Sequence (190 aa):
SYLSKDGEEGYPGRLSARVTYTLNDRDELAFDYFATTDKATPVNLTQHSYFNLVGDAKRDVLDHELLIDADRFTAVDATLIPTGVLAPVQGTPLDFRTPIAIGARIEQPDEQLRRGGGYDHNFVLNHKPGLALAARVFEPTTGRVLEVSTTEPGVQFYSGNFLDGTVTGKSGRVYRRRYGFCLETQHFPD

pLDDT: mean 97.44, std 2.09, range [87.0, 98.94]

Secondary structure (DSSP, 8-state):
-EEEPTTGGG--S-EEEEEEEEE-TTS-EEEEEEEEESS---------PPB-TTSTT-S-STTPEEEE-EEEEEEE-TTS-EEEEEEE-TTSTT--SS-EEGGGTTTSS-HHHHHHTS-EEEEEE-PPSSSEEEEEEE-TTT--EEEEEESSSEEEEE--TT--S--B-GGG-B--TTS-BEEEEESPP-